Protein AF-A0A950BU12-F1 (afdb_monomer_lite)

Radius of gyration: 17.03 Å; chains: 1; bounding box: 52×26×53 Å

Foldseek 3Di:
DDPVCQQADAFPVLVVLLLCLQLLLVVLVVLLVLLVVVLVCLVVVPQDLVVNLCCLPVVVVVVLVVSVVSSVVSDDQDPLNVVLNVLVVVLSVVVNVQSVVCVVVVHTPLPVVLVSLVSVLVSLVVVSVSGGHPSPVLSVQSNVLSVVCVVCVSCNSNSNSNSNSVVSNVSSNVSNVVSVVVPD

Sequence (184 aa):
RALGGRLLGETHHAGVLENWGQLWIYHSVALLVFFGTTNLLHLAGVTARWPYVLLFTVGLGAWAALFWALRRKGGPVSFVERQLAHVWGSGIVAINLVFLVEWLLGLPVLSLITMIAVTNGMLFMVKAGILSGFYYFQAAAVILAILPMTWFPRFAPLIFGMVAAACFFVTGLKYRLRRQRKEP

Secondary structure (DSSP, 8-state):
--HHHHHSSPPTTHHHHHHHHHHHHHHHHHHHHHHHHHHHHHHTT---SHHHHHIIIIIHHHHHHHHHHHHHTTSPPPHHHHHHHHHHHHHHHHHHHHHHHHHHTTPPTTTTTHHHHHHHHHHHHHHHHHH-TTHHHHHHHHHHTHHHHHH-GGGHHHHHHHHHHHHHHHHHHHHHHHHHTT--

pLDDT: mean 91.68, std 9.68, range [52.06, 98.62]

Structure (mmCIF, N/CA/C/O backbone):
data_AF-A0A950BU12-F1
#
_entry.id   AF-A0A950BU12-F1
#
loop_
_atom_site.group_PDB
_atom_site.id
_atom_site.type_symbol
_atom_site.label_atom_id
_atom_site.label_alt_id
_atom_site.label_comp_id
_atom_site.label_asym_id
_atom_site.label_entity_id
_atom_site.label_seq_id
_atom_site.pdbx_PDB_ins_code
_atom_site.Cartn_x
_atom_site.Cartn_y
_atom_site.Cartn_z
_atom_site.occupancy
_atom_site.B_iso_or_equiv
_atom_site.auth_seq_id
_atom_site.auth_comp_id
_atom_site.auth_asym_id
_atom_site.auth_atom_id
_atom_site.pdbx_PDB_model_num
ATOM 1 N N . ARG A 1 1 ? 34.100 4.017 -6.822 1.00 52.06 1 ARG A N 1
ATOM 2 C CA . ARG A 1 1 ? 32.748 4.582 -7.086 1.00 52.06 1 ARG A CA 1
ATOM 3 C C . ARG A 1 1 ? 31.816 4.099 -5.981 1.00 52.06 1 ARG A C 1
ATOM 5 O O . ARG A 1 1 ? 31.583 2.900 -5.907 1.00 52.06 1 ARG A O 1
ATOM 12 N N . ALA A 1 2 ? 31.403 5.003 -5.090 1.00 63.47 2 ALA A N 1
ATOM 13 C CA . ALA A 1 2 ? 30.705 4.693 -3.842 1.00 63.47 2 ALA A CA 1
ATOM 14 C C . ALA A 1 2 ? 29.392 3.927 -4.078 1.00 63.47 2 ALA A C 1
ATOM 16 O O . ALA A 1 2 ? 28.661 4.242 -5.017 1.00 63.47 2 ALA A O 1
ATOM 17 N N . LEU A 1 3 ? 29.094 2.955 -3.208 1.00 59.72 3 LEU A N 1
ATOM 18 C CA . LEU A 1 3 ? 27.837 2.190 -3.171 1.00 59.72 3 LEU A CA 1
ATOM 19 C C . LEU A 1 3 ? 26.597 3.084 -3.357 1.00 59.72 3 LEU A C 1
ATOM 21 O O . LEU A 1 3 ? 25.705 2.733 -4.125 1.00 59.72 3 LEU A O 1
ATOM 25 N N . GLY A 1 4 ? 26.598 4.284 -2.763 1.00 60.38 4 GLY A N 1
ATOM 26 C CA . GLY A 1 4 ? 25.516 5.264 -2.904 1.00 60.38 4 GLY A CA 1
ATOM 27 C C . GLY A 1 4 ? 25.229 5.693 -4.348 1.00 60.38 4 GLY A C 1
ATOM 28 O O . GLY A 1 4 ? 24.070 5.802 -4.728 1.00 60.38 4 GLY A O 1
ATOM 29 N N . GLY A 1 5 ? 26.253 5.843 -5.195 1.00 61.16 5 GLY A N 1
ATOM 30 C CA . GLY A 1 5 ? 26.068 6.213 -6.604 1.00 61.16 5 GLY A CA 1
ATOM 31 C C . GLY A 1 5 ? 25.477 5.093 -7.468 1.00 61.16 5 GLY A C 1
ATOM 32 O O . GLY A 1 5 ? 24.837 5.376 -8.475 1.00 61.16 5 GLY A O 1
ATOM 33 N N . ARG A 1 6 ? 25.657 3.822 -7.076 1.00 59.16 6 ARG A N 1
ATOM 34 C CA . ARG A 1 6 ? 25.021 2.671 -7.749 1.00 59.16 6 ARG A CA 1
ATOM 35 C C . ARG A 1 6 ? 23.594 2.436 -7.253 1.00 59.16 6 ARG A C 1
ATOM 37 O O . ARG A 1 6 ? 22.737 2.069 -8.045 1.00 59.16 6 ARG A O 1
ATOM 44 N N . LEU A 1 7 ? 23.340 2.674 -5.965 1.00 59.19 7 LEU A N 1
ATOM 45 C CA . LEU A 1 7 ? 22.019 2.506 -5.349 1.00 59.19 7 LEU A CA 1
ATOM 46 C C . LEU A 1 7 ? 21.038 3.614 -5.747 1.00 59.19 7 LEU A C 1
ATOM 48 O O . LEU A 1 7 ? 19.860 3.334 -5.938 1.00 59.19 7 LEU A O 1
ATOM 52 N N . LEU A 1 8 ? 21.517 4.851 -5.907 1.00 64.75 8 LEU A N 1
ATOM 53 C CA . LEU A 1 8 ? 20.697 6.020 -6.253 1.00 64.75 8 LEU A CA 1
ATOM 54 C C . LEU A 1 8 ? 20.700 6.349 -7.755 1.00 64.75 8 LEU A C 1
ATOM 56 O O . LEU A 1 8 ? 20.042 7.298 -8.178 1.00 64.75 8 LEU A O 1
ATOM 60 N N . GLY A 1 9 ? 21.438 5.575 -8.556 1.00 63.22 9 GLY A N 1
ATOM 61 C CA . GLY A 1 9 ? 21.511 5.734 -10.005 1.00 63.22 9 GLY A CA 1
ATOM 62 C C . GLY A 1 9 ? 20.188 5.436 -10.714 1.00 63.22 9 GLY A C 1
ATOM 63 O O . GLY A 1 9 ? 19.239 4.899 -10.136 1.00 63.22 9 GLY A O 1
ATOM 64 N N . GLU A 1 10 ? 20.116 5.790 -11.997 1.00 67.69 10 GLU A N 1
ATOM 65 C CA . GLU A 1 10 ? 18.948 5.478 -12.813 1.00 67.69 10 GLU A CA 1
ATOM 66 C C . GLU A 1 10 ? 18.787 3.960 -12.973 1.00 67.69 10 GLU A C 1
ATOM 68 O O . GLU A 1 10 ? 19.753 3.224 -13.157 1.00 67.69 10 GLU A O 1
ATOM 73 N N . THR A 1 11 ? 17.547 3.483 -12.878 1.00 70.94 11 THR A N 1
ATOM 74 C CA . THR A 1 11 ? 17.238 2.054 -12.973 1.00 70.94 11 THR A CA 1
ATOM 75 C C . THR A 1 11 ? 17.713 1.441 -14.289 1.00 70.94 11 THR A C 1
ATOM 77 O O . THR A 1 11 ? 17.316 1.862 -15.379 1.00 70.94 11 THR A O 1
ATOM 80 N N . HIS A 1 12 ? 18.490 0.363 -14.182 1.00 72.31 12 HIS A N 1
ATOM 81 C CA . HIS A 1 12 ? 18.893 -0.462 -15.323 1.00 72.31 12 HIS A CA 1
ATOM 82 C C . HIS A 1 12 ? 17.707 -1.201 -15.973 1.00 72.31 12 HIS A C 1
ATOM 84 O O . HIS A 1 12 ? 17.830 -1.711 -17.084 1.00 72.31 12 HIS A O 1
ATOM 90 N N . HIS A 1 13 ? 16.539 -1.220 -15.321 1.00 78.75 13 HIS A N 1
ATOM 91 C CA . HIS A 1 13 ? 15.320 -1.869 -15.802 1.00 78.75 13 HIS A CA 1
ATOM 92 C C . HIS A 1 13 ? 14.289 -0.877 -16.355 1.00 78.75 13 HIS A C 1
ATOM 94 O O . HIS A 1 13 ? 13.098 -1.180 -16.382 1.00 78.75 13 HIS A O 1
ATOM 100 N N . ALA A 1 14 ? 14.717 0.294 -16.840 1.00 75.94 14 ALA A N 1
ATOM 101 C CA . ALA A 1 14 ? 13.819 1.331 -17.360 1.00 75.94 14 ALA A CA 1
ATOM 102 C C . ALA A 1 14 ? 12.808 0.816 -18.405 1.00 75.94 14 ALA A C 1
ATOM 104 O O . ALA A 1 14 ? 11.652 1.224 -18.364 1.00 75.94 14 ALA A O 1
ATOM 105 N N . GLY A 1 15 ? 13.200 -0.127 -19.271 1.00 77.69 15 GLY A N 1
ATOM 106 C CA . GLY A 1 15 ? 12.288 -0.737 -20.250 1.00 77.69 15 GLY A CA 1
ATOM 107 C C . GLY A 1 15 ? 11.150 -1.551 -19.618 1.00 77.69 15 GLY A C 1
ATOM 108 O O . GLY A 1 15 ? 10.020 -1.511 -20.097 1.00 77.69 15 GLY A O 1
ATOM 109 N N . VAL A 1 16 ? 11.400 -2.226 -18.488 1.00 80.62 16 VAL A N 1
ATOM 110 C CA . VAL A 1 16 ? 10.336 -2.885 -17.710 1.00 80.62 16 VAL A CA 1
ATOM 111 C C . VAL A 1 16 ? 9.360 -1.834 -17.185 1.00 80.62 16 VAL A C 1
ATOM 113 O O . VAL A 1 16 ? 8.148 -1.984 -17.299 1.00 80.62 16 VAL A O 1
ATOM 116 N N . LEU A 1 17 ? 9.883 -0.732 -16.656 1.00 81.50 17 LEU A N 1
ATOM 117 C CA . LEU A 1 17 ? 9.078 0.323 -16.043 1.00 81.50 17 LEU A CA 1
ATOM 118 C C . LEU A 1 17 ? 8.225 1.089 -17.059 1.00 81.50 17 LEU A C 1
ATOM 120 O O . LEU A 1 17 ? 7.085 1.438 -16.760 1.00 81.50 17 LEU A O 1
ATOM 124 N N . GLU A 1 18 ? 8.738 1.300 -18.270 1.00 83.62 18 GLU A N 1
ATOM 125 C CA . GLU A 1 18 ? 8.006 1.899 -19.396 1.00 83.62 18 GLU A CA 1
ATOM 126 C C . GLU A 1 18 ? 6.766 1.073 -19.778 1.00 83.62 18 GLU A C 1
ATOM 128 O O . GLU A 1 18 ? 5.706 1.636 -20.058 1.00 83.62 18 GLU A O 1
ATOM 133 N N . ASN A 1 19 ? 6.846 -0.258 -19.691 1.00 82.94 19 ASN A N 1
ATOM 134 C CA . ASN A 1 19 ? 5.703 -1.146 -19.923 1.00 82.94 19 ASN A CA 1
ATOM 135 C C . ASN A 1 19 ? 4.706 -1.173 -18.753 1.00 82.94 19 ASN A C 1
ATOM 137 O O . ASN A 1 19 ? 3.524 -1.452 -18.952 1.00 82.94 19 ASN A O 1
ATOM 141 N N . TRP A 1 20 ? 5.163 -0.862 -17.539 1.00 86.62 20 TRP A N 1
ATOM 142 C CA . TRP A 1 20 ? 4.346 -0.898 -16.321 1.00 86.62 20 TRP A CA 1
ATOM 143 C C . TRP A 1 20 ? 3.763 0.452 -15.924 1.00 86.62 20 TRP A C 1
ATOM 145 O O . TRP A 1 20 ? 2.883 0.490 -15.066 1.00 86.62 20 TRP A O 1
ATOM 155 N N . GLY A 1 21 ? 4.195 1.548 -16.552 1.00 89.50 21 GLY A N 1
ATOM 156 C CA . GLY A 1 21 ? 3.799 2.901 -16.161 1.00 89.50 21 GLY A CA 1
ATOM 157 C C . GLY A 1 21 ? 2.281 3.073 -16.038 1.00 89.50 21 GLY A C 1
ATOM 158 O O . GLY A 1 21 ? 1.775 3.523 -15.010 1.00 89.50 21 GLY A O 1
ATOM 159 N N . GLN A 1 22 ? 1.536 2.614 -17.048 1.00 92.38 22 GLN A N 1
ATOM 160 C CA . GLN A 1 22 ? 0.072 2.664 -17.035 1.00 92.38 22 GLN A CA 1
ATOM 161 C C . GLN A 1 22 ? -0.550 1.739 -15.977 1.00 92.38 22 GLN A C 1
ATOM 163 O O . GLN A 1 22 ? -1.503 2.123 -15.300 1.00 92.38 22 GLN A O 1
ATOM 168 N N . LEU A 1 23 ? -0.000 0.535 -15.810 1.00 93.12 23 LEU A N 1
ATOM 169 C CA . LEU A 1 23 ? -0.470 -0.427 -14.813 1.00 93.12 23 LEU A CA 1
ATOM 170 C C . LEU A 1 23 ? -0.305 0.114 -13.391 1.00 93.12 23 LEU A C 1
ATOM 172 O O . LEU A 1 23 ? -1.176 -0.087 -12.551 1.00 93.12 23 LEU A O 1
ATOM 176 N N . TRP A 1 24 ? 0.774 0.845 -13.118 1.00 94.25 24 TRP A N 1
ATOM 177 C CA . TRP A 1 24 ? 0.993 1.475 -11.819 1.00 94.25 24 TRP A CA 1
ATOM 178 C C . TRP A 1 24 ? 0.076 2.647 -11.532 1.00 94.25 24 TRP A C 1
ATOM 180 O O . TRP A 1 24 ? -0.355 2.777 -10.391 1.00 94.25 24 TRP A O 1
ATOM 190 N N . ILE A 1 25 ? -0.305 3.422 -12.546 1.00 96.06 25 ILE A N 1
ATOM 191 C CA . ILE A 1 25 ? -1.363 4.429 -12.393 1.00 96.06 25 ILE A CA 1
ATOM 192 C C . ILE A 1 25 ? -2.696 3.748 -12.058 1.00 96.06 25 ILE A C 1
ATOM 194 O O . ILE A 1 25 ? -3.413 4.177 -11.159 1.00 96.06 25 ILE A O 1
ATOM 198 N N . TYR A 1 26 ? -3.039 2.650 -12.735 1.00 95.94 26 TYR A N 1
ATOM 199 C CA . TYR A 1 26 ? -4.257 1.921 -12.386 1.00 95.94 26 TYR A CA 1
ATOM 200 C C . TYR A 1 26 ? -4.184 1.319 -10.977 1.00 95.94 26 TYR A C 1
ATOM 202 O O . TYR A 1 26 ? -5.159 1.361 -10.229 1.00 95.94 26 TYR A O 1
ATOM 210 N N . HIS A 1 27 ? -3.017 0.817 -10.574 1.00 95.81 27 HIS A N 1
ATOM 211 C CA . HIS A 1 27 ? -2.830 0.278 -9.234 1.00 95.81 27 HIS A CA 1
ATOM 212 C C . HIS A 1 27 ? -2.874 1.350 -8.143 1.00 95.81 27 HIS A C 1
ATOM 214 O O . HIS A 1 27 ? -3.402 1.073 -7.070 1.00 95.81 27 HIS A O 1
ATOM 220 N N . SER A 1 28 ? -2.395 2.574 -8.395 1.00 97.50 28 SER A N 1
ATOM 221 C CA . SER A 1 28 ? -2.536 3.664 -7.424 1.00 97.50 28 SER A CA 1
ATOM 222 C C . SER A 1 28 ? -4.004 3.987 -7.160 1.00 97.50 28 SER A C 1
ATOM 224 O O . SER A 1 28 ? -4.383 4.179 -6.010 1.00 97.50 28 SER A O 1
ATOM 226 N N . VAL A 1 29 ? -4.851 3.969 -8.196 1.00 97.62 29 VAL A N 1
ATOM 227 C CA . VAL A 1 29 ? -6.306 4.126 -8.031 1.00 97.62 29 VAL A CA 1
ATOM 228 C C . VAL A 1 29 ? -6.891 2.960 -7.235 1.00 97.62 29 VAL A C 1
ATOM 230 O O . VAL A 1 29 ? -7.647 3.188 -6.295 1.00 97.62 29 VAL A O 1
ATOM 233 N N . ALA A 1 30 ? -6.500 1.721 -7.549 1.00 96.81 30 ALA A N 1
ATOM 234 C CA . ALA A 1 30 ? -6.943 0.554 -6.790 1.00 96.81 30 ALA A CA 1
ATOM 235 C C . ALA A 1 30 ? -6.587 0.684 -5.298 1.00 96.81 30 ALA A C 1
ATOM 237 O O . ALA A 1 30 ? -7.447 0.459 -4.454 1.00 96.81 30 ALA A O 1
ATOM 238 N N . LEU A 1 31 ? -5.368 1.116 -4.956 1.00 97.81 31 LEU A N 1
ATOM 239 C CA . LEU A 1 31 ? -4.962 1.340 -3.562 1.00 97.81 31 LEU A CA 1
ATOM 240 C C . LEU A 1 31 ? -5.874 2.342 -2.848 1.00 97.81 31 LEU A C 1
ATOM 242 O O . LEU A 1 31 ? -6.309 2.063 -1.733 1.00 97.81 31 LEU A O 1
ATOM 246 N N . LEU A 1 32 ? -6.218 3.460 -3.493 1.00 98.31 32 LEU A N 1
ATOM 247 C CA . LEU A 1 32 ? -7.163 4.427 -2.924 1.00 98.31 32 LEU A CA 1
ATOM 248 C C . LEU A 1 32 ? -8.549 3.813 -2.703 1.00 98.31 32 LEU A C 1
ATOM 250 O O . LEU A 1 32 ? -9.161 4.062 -1.670 1.00 98.31 32 LEU A O 1
ATOM 254 N N . VAL A 1 33 ? -9.026 2.972 -3.622 1.00 98.12 33 VAL A N 1
ATOM 255 C CA . VAL A 1 33 ? -10.308 2.269 -3.469 1.00 98.12 33 VAL A CA 1
ATOM 256 C C . VAL A 1 33 ? -10.258 1.275 -2.307 1.00 98.12 33 VAL A C 1
ATOM 258 O O . VAL A 1 33 ? -11.121 1.328 -1.433 1.00 98.12 33 VAL A O 1
ATOM 261 N N . PHE A 1 34 ? -9.251 0.401 -2.245 1.00 97.75 34 PHE A N 1
ATOM 262 C CA . PHE A 1 34 ? -9.126 -0.616 -1.193 1.00 97.75 34 PHE A CA 1
ATOM 263 C C . PHE A 1 34 ? -8.972 0.015 0.191 1.00 97.75 34 PHE A C 1
ATOM 265 O O . PHE A 1 34 ? -9.728 -0.292 1.115 1.00 97.75 34 PHE A O 1
ATOM 272 N N . PHE A 1 35 ? -8.022 0.933 0.342 1.00 98.19 35 PHE A N 1
ATOM 273 C CA . PHE A 1 35 ? -7.739 1.550 1.632 1.00 98.19 35 PHE A CA 1
ATOM 274 C C . PHE A 1 35 ? -8.750 2.634 2.009 1.00 98.19 35 PHE A C 1
ATOM 276 O O . PHE A 1 35 ? -9.065 2.777 3.187 1.00 98.19 35 PHE A O 1
ATOM 283 N N . GLY A 1 36 ? -9.335 3.330 1.032 1.00 98.50 36 GLY A N 1
ATOM 284 C CA . GLY A 1 36 ? -10.468 4.226 1.251 1.00 98.50 36 GLY A CA 1
ATOM 285 C C . GLY A 1 36 ? -11.701 3.468 1.736 1.00 98.50 36 GLY A C 1
ATOM 286 O O . GLY A 1 36 ? -12.270 3.836 2.758 1.00 98.50 36 GLY A O 1
ATOM 287 N N . THR A 1 37 ? -12.055 2.351 1.091 1.00 98.44 37 THR A N 1
ATOM 288 C CA . THR A 1 37 ? -13.166 1.483 1.532 1.00 98.44 37 THR A CA 1
ATOM 289 C C . THR A 1 37 ? -12.902 0.908 2.922 1.00 98.44 37 THR A C 1
ATOM 291 O O . THR A 1 37 ? -13.780 0.945 3.778 1.00 98.44 37 THR A O 1
ATOM 294 N N . THR A 1 38 ? -11.674 0.455 3.190 1.00 98.19 38 THR A N 1
ATOM 295 C CA . THR A 1 38 ? -11.250 0.001 4.528 1.00 98.19 38 THR A CA 1
ATOM 296 C C . THR A 1 38 ? -11.460 1.094 5.575 1.00 98.19 38 THR A C 1
ATOM 298 O O . THR A 1 38 ? -12.009 0.837 6.644 1.00 98.19 38 THR A O 1
ATOM 301 N N . ASN A 1 39 ? -11.069 2.330 5.257 1.00 98.50 39 ASN A N 1
ATOM 302 C CA . ASN A 1 39 ? -11.257 3.463 6.151 1.00 98.50 39 ASN A CA 1
ATOM 303 C C . ASN A 1 39 ? -12.741 3.799 6.349 1.00 98.50 39 ASN A C 1
ATOM 305 O O . ASN A 1 39 ? -13.144 4.102 7.464 1.00 98.50 39 ASN A O 1
ATOM 309 N N . LEU A 1 40 ? -13.564 3.726 5.298 1.00 98.50 40 LEU A N 1
ATOM 310 C CA . LEU A 1 40 ? -15.011 3.953 5.389 1.00 98.50 40 LEU A CA 1
ATOM 311 C C . LEU A 1 40 ? -15.691 2.923 6.297 1.00 98.50 40 LEU A C 1
ATOM 313 O O . LEU A 1 40 ? -16.476 3.313 7.156 1.00 98.50 40 LEU A O 1
ATOM 317 N N . LEU A 1 41 ? -15.349 1.638 6.164 1.00 98.31 41 LEU A N 1
ATOM 318 C CA . LEU A 1 41 ? -15.843 0.582 7.056 1.00 98.31 41 LEU A CA 1
ATOM 319 C C . LEU A 1 41 ? -15.446 0.851 8.513 1.00 98.31 41 LEU A C 1
ATOM 321 O O . LEU A 1 41 ? -16.279 0.734 9.413 1.00 98.31 41 LEU A O 1
ATOM 325 N N . HIS A 1 42 ? -14.201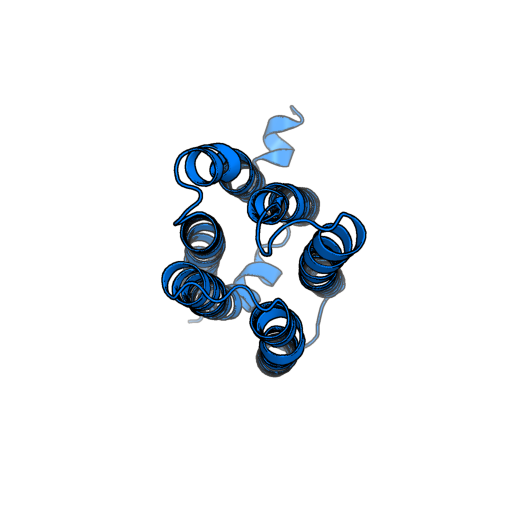 1.277 8.733 1.00 97.62 42 HIS A N 1
ATOM 326 C CA . HIS A 1 42 ? -13.712 1.624 10.063 1.00 97.62 42 HIS A CA 1
ATOM 327 C C . HIS A 1 42 ? -14.469 2.821 10.659 1.00 97.62 42 HIS A C 1
ATOM 329 O O . HIS A 1 42 ? -14.932 2.760 11.796 1.00 97.62 42 HIS A O 1
ATOM 335 N N . LEU A 1 43 ? -14.662 3.888 9.877 1.00 97.88 43 LEU A N 1
ATOM 336 C CA . LEU A 1 43 ? -15.420 5.075 10.286 1.00 97.88 43 LEU A CA 1
ATOM 337 C C . LEU A 1 43 ? -16.905 4.782 10.534 1.00 97.88 43 LEU A C 1
ATOM 339 O O . LEU A 1 43 ? -17.506 5.434 11.385 1.00 97.88 43 LEU A O 1
ATOM 343 N N . ALA A 1 44 ? -17.477 3.810 9.824 1.00 98.12 44 ALA A N 1
ATOM 344 C CA . ALA A 1 44 ? -18.840 3.325 10.027 1.00 98.12 44 ALA A CA 1
ATOM 345 C C . ALA A 1 44 ? -18.981 2.398 11.252 1.00 98.12 44 ALA A C 1
ATOM 347 O O . ALA A 1 44 ? -20.076 1.915 11.527 1.00 98.12 44 ALA A O 1
ATOM 348 N N . GLY A 1 45 ? -17.893 2.131 11.986 1.00 97.38 45 GLY A N 1
ATOM 349 C CA . GLY A 1 45 ? -17.914 1.293 13.185 1.00 97.38 45 GLY A CA 1
ATOM 350 C C . GLY A 1 45 ? -18.043 -0.203 12.897 1.00 97.38 45 GLY A C 1
ATOM 351 O O . GLY A 1 45 ? -18.439 -0.963 13.779 1.00 97.38 45 GLY A O 1
ATOM 352 N N . VAL A 1 46 ? -17.719 -0.657 11.681 1.00 98.12 46 VAL A N 1
ATOM 353 C CA . VAL A 1 46 ? -17.771 -2.082 11.332 1.00 98.12 46 VAL A CA 1
ATOM 354 C C . VAL A 1 46 ? -16.642 -2.821 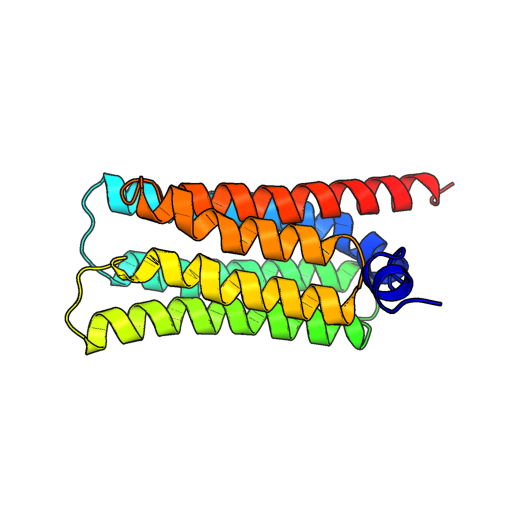12.049 1.00 98.12 46 VAL A C 1
ATOM 356 O O . VAL A 1 46 ? -15.474 -2.712 11.676 1.00 98.12 46 VAL A O 1
ATOM 359 N N . THR A 1 47 ? -16.996 -3.599 13.071 1.00 96.38 47 THR A N 1
ATOM 360 C CA . THR A 1 47 ? -16.053 -4.384 13.889 1.00 96.38 47 THR A CA 1
ATOM 361 C C . THR A 1 47 ? -15.909 -5.834 13.432 1.00 96.38 47 THR A C 1
ATOM 363 O O . THR A 1 47 ? -14.941 -6.509 13.788 1.00 96.38 47 THR A O 1
ATOM 366 N N . ALA A 1 48 ? -16.849 -6.329 12.622 1.00 96.44 48 ALA A N 1
ATOM 367 C CA . ALA A 1 48 ? -16.745 -7.643 12.003 1.00 96.44 48 ALA A CA 1
ATOM 368 C C . ALA A 1 48 ? -15.500 -7.703 11.101 1.00 96.44 48 ALA A C 1
ATOM 370 O O . ALA A 1 48 ? -15.267 -6.797 10.309 1.00 96.44 48 ALA A O 1
ATOM 371 N N . ARG A 1 49 ? -14.706 -8.779 11.195 1.00 95.56 49 ARG A N 1
ATOM 372 C CA . ARG A 1 49 ? -13.457 -8.941 10.418 1.00 95.56 49 ARG A CA 1
ATOM 373 C C . ARG A 1 49 ? -13.698 -9.325 8.958 1.00 95.56 49 ARG A C 1
ATOM 375 O O . ARG A 1 49 ? -12.945 -8.921 8.077 1.00 95.56 49 ARG A O 1
ATOM 382 N N . TRP A 1 50 ? -14.750 -10.103 8.701 1.00 95.75 50 TRP A N 1
ATOM 383 C CA . TRP A 1 50 ? -15.008 -10.697 7.389 1.00 95.75 50 TRP A CA 1
ATOM 384 C C . TRP A 1 50 ? -15.139 -9.679 6.237 1.00 95.75 50 TRP A C 1
ATOM 386 O O . TRP A 1 50 ? -14.628 -9.997 5.166 1.00 95.75 50 TRP A O 1
ATOM 396 N N . PRO A 1 51 ? -15.706 -8.460 6.393 1.00 97.44 51 PRO A N 1
ATOM 397 C CA . PRO A 1 51 ? -15.771 -7.495 5.294 1.00 97.44 51 PRO A CA 1
ATOM 398 C C . PRO A 1 51 ? -14.377 -7.056 4.836 1.00 97.44 51 PRO A C 1
ATOM 400 O O . PRO A 1 51 ? -14.117 -6.960 3.639 1.00 97.44 51 PRO A O 1
ATOM 403 N N . TYR A 1 52 ? -13.457 -6.860 5.784 1.00 96.81 52 TYR A N 1
ATOM 404 C CA . TYR A 1 52 ? -12.068 -6.507 5.500 1.00 96.81 52 TYR A CA 1
ATOM 405 C C . TYR A 1 52 ? -11.327 -7.671 4.842 1.00 96.81 52 TYR A C 1
ATOM 407 O O . TYR A 1 52 ? -10.682 -7.492 3.811 1.00 96.81 52 TYR A O 1
ATOM 415 N N . VAL A 1 53 ? -11.470 -8.883 5.386 1.00 95.25 53 VAL A N 1
ATOM 416 C CA . VAL A 1 53 ? -10.842 -10.080 4.809 1.00 95.25 53 VAL A CA 1
ATOM 417 C C . VAL A 1 53 ? -11.351 -10.328 3.389 1.00 95.25 53 VAL A C 1
ATOM 419 O O . VAL A 1 53 ? -10.542 -10.539 2.492 1.00 95.25 53 VAL A O 1
ATOM 422 N N . LEU A 1 54 ? -12.660 -10.241 3.127 1.00 96.19 54 LEU A N 1
ATOM 423 C CA . LEU A 1 54 ? -13.212 -10.400 1.774 1.00 96.19 54 LEU A CA 1
ATOM 424 C C . LEU A 1 54 ? -12.707 -9.320 0.813 1.00 96.19 54 LEU A C 1
ATOM 426 O O . LEU A 1 54 ? -12.348 -9.631 -0.324 1.00 96.19 54 LEU A O 1
ATOM 430 N N . LEU A 1 55 ? -12.620 -8.069 1.269 1.00 97.12 55 LEU A N 1
ATOM 431 C CA . LEU A 1 55 ? -12.065 -6.975 0.477 1.00 97.12 55 LEU A CA 1
ATOM 432 C C . LEU A 1 55 ? -10.612 -7.277 0.057 1.00 97.12 55 LEU A C 1
ATOM 434 O O . LEU A 1 55 ? -10.276 -7.169 -1.122 1.00 97.12 55 LEU A O 1
ATOM 438 N N . PHE A 1 56 ? -9.765 -7.726 0.986 1.00 94.94 56 PHE A N 1
ATOM 439 C CA . PHE A 1 56 ? -8.344 -8.003 0.730 1.00 94.94 56 PHE A CA 1
ATOM 440 C C . PHE A 1 56 ? -8.036 -9.413 0.190 1.00 94.94 56 PHE A C 1
ATOM 442 O O . PHE A 1 56 ? -6.896 -9.674 -0.194 1.00 94.94 56 PHE A O 1
ATOM 449 N N . THR A 1 57 ? -9.016 -10.314 0.111 1.00 92.88 57 THR A N 1
ATOM 450 C CA . THR A 1 57 ? -8.876 -11.628 -0.545 1.00 92.88 57 THR A CA 1
ATOM 451 C C . THR A 1 57 ? -9.547 -11.627 -1.910 1.00 92.88 57 THR A C 1
ATOM 453 O O . THR A 1 57 ? -8.868 -11.664 -2.934 1.00 92.88 57 THR A O 1
ATOM 456 N N . VAL A 1 58 ? -10.875 -11.533 -1.942 1.00 94.69 58 VAL A N 1
ATOM 457 C CA . VAL A 1 58 ? -11.675 -11.579 -3.170 1.00 94.69 58 VAL A CA 1
ATOM 458 C C . VAL A 1 58 ? -11.448 -10.316 -3.990 1.00 94.69 58 VAL A C 1
ATOM 460 O O . VAL A 1 58 ? -11.153 -10.409 -5.181 1.00 94.69 58 VAL A O 1
ATOM 463 N N . GLY A 1 59 ? -11.509 -9.140 -3.362 1.00 93.62 59 GLY A N 1
ATOM 464 C CA . GLY A 1 59 ? -11.309 -7.874 -4.067 1.00 93.62 59 GLY A CA 1
ATOM 465 C C . GLY A 1 59 ? -9.904 -7.763 -4.665 1.00 93.62 59 GLY A C 1
ATOM 466 O O . GLY A 1 59 ? -9.757 -7.516 -5.864 1.00 93.62 59 GLY A O 1
ATOM 467 N N . LEU A 1 60 ? -8.859 -8.007 -3.867 1.00 91.00 60 LEU A N 1
ATOM 468 C CA . LEU A 1 60 ? -7.484 -7.997 -4.381 1.00 91.00 60 LEU A CA 1
ATOM 469 C C . LEU A 1 60 ? -7.195 -9.139 -5.358 1.00 91.00 60 LEU A C 1
ATOM 471 O O . LEU A 1 60 ? -6.427 -8.929 -6.293 1.00 91.00 60 LEU A O 1
ATOM 475 N N . GLY A 1 61 ? -7.812 -10.311 -5.198 1.00 93.25 61 GLY A N 1
ATOM 476 C CA . GLY A 1 61 ? -7.715 -11.411 -6.159 1.00 93.25 61 GLY A CA 1
ATOM 477 C C . GLY A 1 61 ? -8.324 -11.051 -7.516 1.00 93.25 61 GLY A C 1
ATOM 478 O O . GLY A 1 61 ? -7.698 -11.266 -8.555 1.00 93.25 61 GLY A O 1
ATOM 479 N N . ALA A 1 62 ? -9.497 -10.414 -7.519 1.00 95.06 62 ALA A N 1
ATOM 480 C CA . ALA A 1 62 ? -10.119 -9.888 -8.733 1.00 95.06 62 ALA A CA 1
ATOM 481 C C . ALA A 1 62 ? -9.243 -8.806 -9.382 1.00 95.06 62 ALA A C 1
ATOM 483 O O . ALA A 1 62 ? -9.010 -8.828 -10.595 1.00 95.06 62 ALA A O 1
ATOM 484 N N . TRP A 1 63 ? -8.682 -7.903 -8.571 1.00 95.75 63 TRP A N 1
ATOM 485 C CA . TRP A 1 63 ? -7.720 -6.915 -9.050 1.00 95.75 63 TRP A CA 1
ATOM 486 C C . TRP A 1 63 ? -6.458 -7.569 -9.630 1.00 95.75 63 TRP A C 1
ATOM 488 O O . TRP A 1 63 ? -6.010 -7.159 -10.697 1.00 95.75 63 TRP A O 1
ATOM 498 N N . ALA A 1 64 ? -5.911 -8.609 -8.992 1.00 92.38 64 ALA A N 1
ATOM 499 C CA . ALA A 1 64 ? -4.756 -9.364 -9.481 1.00 92.38 64 ALA A CA 1
ATOM 500 C C . ALA A 1 64 ? -5.026 -9.961 -10.866 1.00 92.38 64 ALA A C 1
ATOM 502 O O . ALA A 1 64 ? -4.207 -9.819 -11.776 1.00 92.38 64 ALA A O 1
ATOM 503 N N . ALA A 1 65 ? -6.192 -10.590 -11.039 1.00 93.31 65 ALA A N 1
ATOM 504 C CA . ALA A 1 65 ? -6.604 -11.187 -12.303 1.00 93.31 65 ALA A CA 1
ATOM 505 C C . ALA A 1 65 ? -6.732 -10.130 -13.412 1.00 93.31 65 ALA A C 1
ATOM 507 O O . ALA A 1 65 ? -6.188 -10.316 -14.506 1.00 93.31 65 ALA A O 1
ATOM 508 N N . LEU A 1 66 ? -7.380 -8.996 -13.121 1.00 93.50 66 LEU A N 1
ATOM 509 C CA . LEU A 1 66 ? -7.512 -7.881 -14.062 1.00 93.50 66 LEU A CA 1
ATOM 510 C C . LEU A 1 66 ? -6.147 -7.276 -14.412 1.00 93.50 66 LEU A C 1
ATOM 512 O O . LEU A 1 66 ? -5.820 -7.111 -15.588 1.00 93.50 66 LEU A O 1
ATOM 516 N N . PHE A 1 67 ? -5.331 -6.987 -13.400 1.00 90.94 67 PHE A N 1
ATOM 517 C CA . PHE A 1 67 ? -3.989 -6.435 -13.557 1.00 90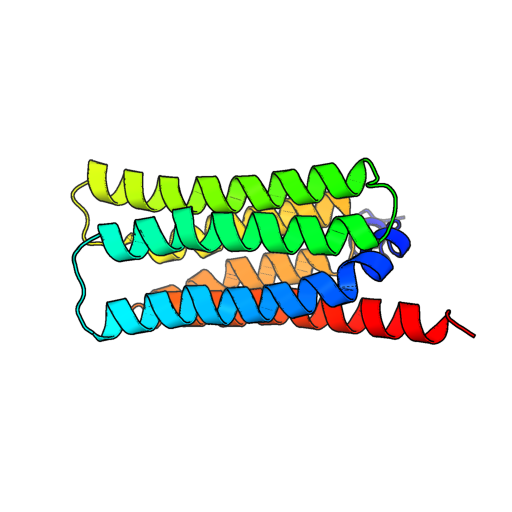.94 67 PHE A CA 1
ATOM 518 C C . PHE A 1 67 ? -3.125 -7.340 -14.438 1.00 90.94 67 PHE A C 1
ATOM 520 O O . PHE A 1 67 ? -2.458 -6.869 -15.362 1.00 90.94 67 PHE A O 1
ATOM 527 N N . TRP A 1 68 ? -3.182 -8.654 -14.210 1.00 90.81 68 TRP A N 1
ATOM 528 C CA . TRP A 1 68 ? -2.451 -9.630 -15.008 1.00 90.81 68 TRP A CA 1
ATOM 529 C C . TRP A 1 68 ? -2.976 -9.728 -16.442 1.00 90.81 68 TRP A C 1
ATOM 531 O O . TRP A 1 68 ? -2.188 -9.792 -17.388 1.00 90.81 68 TRP A O 1
ATOM 541 N N . ALA A 1 69 ? -4.295 -9.690 -16.641 1.00 91.00 69 ALA A N 1
ATOM 542 C CA . ALA A 1 69 ? -4.895 -9.663 -17.974 1.00 91.00 69 ALA A CA 1
ATOM 543 C C . ALA A 1 69 ? -4.453 -8.429 -18.777 1.00 91.00 69 ALA A C 1
ATOM 545 O O . ALA A 1 69 ? -4.123 -8.555 -19.956 1.00 91.00 69 ALA A O 1
ATOM 546 N N . LEU A 1 70 ? -4.379 -7.258 -18.137 1.00 89.75 70 LEU A N 1
ATOM 547 C CA . LEU A 1 70 ? -3.858 -6.037 -18.752 1.00 89.75 70 LEU A CA 1
ATOM 548 C C . LEU A 1 70 ? -2.355 -6.141 -19.032 1.00 89.75 70 LEU A C 1
ATOM 550 O O . LEU A 1 70 ? -1.925 -5.800 -20.134 1.00 89.75 70 LEU A O 1
ATOM 554 N N . ARG A 1 71 ? -1.556 -6.670 -18.093 1.00 89.19 71 ARG A N 1
ATOM 555 C CA . ARG A 1 71 ? -0.110 -6.845 -18.300 1.00 89.19 71 ARG A CA 1
ATOM 556 C C . ARG A 1 71 ? 0.185 -7.772 -19.468 1.00 89.19 71 ARG A C 1
ATOM 558 O O . ARG A 1 71 ? 1.071 -7.450 -20.254 1.00 89.19 71 ARG A O 1
ATOM 565 N N . ARG A 1 72 ? -0.544 -8.880 -19.634 1.00 86.19 72 ARG A N 1
ATOM 566 C CA . ARG A 1 72 ? -0.308 -9.831 -20.739 1.00 86.19 72 ARG A CA 1
ATOM 567 C C . ARG A 1 72 ? -0.440 -9.204 -22.132 1.00 86.19 72 ARG A C 1
ATOM 569 O O . ARG A 1 72 ? 0.202 -9.686 -23.057 1.00 86.19 72 ARG A O 1
ATOM 576 N N . LYS A 1 73 ? -1.186 -8.102 -22.282 1.00 85.31 73 LYS A N 1
ATOM 577 C CA . LYS A 1 73 ? -1.289 -7.357 -23.552 1.00 85.31 73 LYS A CA 1
ATOM 578 C C . LYS A 1 73 ? 0.011 -6.643 -23.949 1.00 85.31 73 LYS A C 1
ATOM 580 O O . LYS A 1 73 ? 0.186 -6.316 -25.112 1.00 85.31 73 LYS A O 1
ATOM 585 N N . GLY A 1 74 ? 0.925 -6.414 -23.003 1.00 78.81 74 GLY A N 1
ATOM 586 C CA . GLY A 1 74 ? 2.206 -5.733 -23.225 1.00 78.81 74 GLY A CA 1
ATOM 587 C C . GLY A 1 74 ? 3.348 -6.628 -23.724 1.00 78.81 74 GLY A C 1
ATOM 588 O O . GLY A 1 74 ? 4.500 -6.217 -23.637 1.00 78.81 74 GLY A O 1
ATOM 589 N N . GLY A 1 75 ? 3.061 -7.851 -24.184 1.00 84.50 75 GLY A N 1
ATOM 590 C CA . GLY A 1 75 ? 4.066 -8.805 -24.665 1.00 84.50 75 GLY A CA 1
ATOM 591 C C . GLY A 1 75 ? 4.645 -9.721 -23.573 1.00 84.50 75 GLY A C 1
ATOM 592 O O . GLY A 1 75 ? 4.136 -9.737 -22.442 1.00 84.50 75 GLY A O 1
ATOM 593 N N . PRO A 1 76 ? 5.696 -10.504 -23.898 1.00 87.00 76 PRO A N 1
ATOM 594 C CA . PRO A 1 76 ? 6.280 -11.496 -22.999 1.00 87.00 76 PRO A CA 1
ATOM 595 C C . PRO A 1 76 ? 6.668 -10.913 -21.637 1.00 87.00 76 PRO A C 1
ATOM 597 O O . PRO A 1 76 ? 7.107 -9.768 -21.524 1.00 87.00 76 PRO A O 1
ATOM 600 N N . VAL A 1 77 ? 6.491 -11.706 -20.581 1.00 87.50 77 VAL A N 1
ATOM 601 C CA . VAL A 1 77 ? 6.851 -11.310 -19.214 1.00 87.50 77 VAL A CA 1
ATOM 602 C C . VAL A 1 77 ? 8.293 -11.725 -18.943 1.00 87.50 77 VAL A C 1
ATOM 604 O O . VAL A 1 77 ? 8.626 -12.912 -18.971 1.00 87.50 77 VAL A O 1
ATOM 607 N N . SER A 1 78 ? 9.151 -10.751 -18.663 1.00 90.12 78 SER A N 1
ATOM 608 C CA . SER A 1 78 ? 10.550 -10.969 -18.302 1.00 90.12 78 SER A CA 1
ATOM 609 C C . SER A 1 78 ? 10.699 -11.607 -16.916 1.00 90.12 78 SER A C 1
ATOM 611 O O . SER A 1 78 ? 9.768 -11.657 -16.108 1.00 90.12 78 SER A O 1
ATOM 613 N N . PHE A 1 79 ? 11.903 -12.094 -16.615 1.00 90.69 79 PHE A N 1
ATOM 614 C CA . PHE A 1 79 ? 12.219 -12.640 -15.295 1.00 90.69 79 PHE A CA 1
ATOM 615 C C . PHE A 1 79 ? 12.013 -11.611 -14.173 1.00 90.69 79 PHE A C 1
ATOM 617 O O . PHE A 1 79 ? 11.364 -11.919 -13.176 1.00 90.69 79 PHE A O 1
ATOM 624 N N . VAL A 1 80 ? 12.497 -10.380 -14.363 1.00 90.69 80 VAL A N 1
ATOM 625 C CA . VAL A 1 80 ? 12.376 -9.286 -13.383 1.00 90.69 80 VAL A CA 1
ATOM 626 C C . VAL A 1 80 ? 10.910 -8.972 -13.090 1.00 90.69 80 VAL A C 1
ATOM 628 O O . VAL A 1 80 ? 10.524 -8.794 -11.940 1.00 90.69 80 VAL A O 1
ATOM 631 N N . GLU A 1 81 ? 10.063 -8.979 -14.115 1.00 90.69 81 GLU A N 1
ATOM 632 C CA . GLU A 1 81 ? 8.627 -8.746 -13.959 1.00 90.69 81 GLU A CA 1
ATOM 633 C C . GLU A 1 81 ? 7.928 -9.839 -13.153 1.00 90.69 81 GLU A C 1
ATOM 635 O O . GLU A 1 81 ? 7.043 -9.531 -12.356 1.00 90.69 81 GLU A O 1
ATOM 640 N N . ARG A 1 82 ? 8.351 -11.101 -13.298 1.00 91.56 82 ARG A N 1
ATOM 641 C CA . ARG A 1 82 ? 7.869 -12.185 -12.432 1.00 91.56 82 ARG A CA 1
ATOM 642 C C . ARG A 1 82 ? 8.282 -11.967 -10.979 1.00 91.56 82 ARG A C 1
ATOM 644 O O . ARG A 1 82 ? 7.448 -12.135 -10.097 1.00 91.56 82 ARG A O 1
ATOM 651 N N . GLN A 1 83 ? 9.517 -11.528 -10.723 1.00 93.81 83 GLN A N 1
ATOM 652 C CA . GLN A 1 83 ? 9.958 -11.204 -9.359 1.00 93.81 83 GLN A CA 1
ATOM 653 C C . GLN A 1 83 ? 9.115 -10.078 -8.749 1.00 93.81 83 GLN A C 1
ATOM 655 O O . GLN A 1 83 ? 8.637 -10.203 -7.625 1.00 93.81 83 GLN A O 1
ATOM 660 N N . LEU A 1 84 ? 8.838 -9.015 -9.510 1.00 91.62 84 LEU A N 1
ATOM 661 C CA . LEU A 1 84 ? 7.954 -7.935 -9.058 1.00 91.62 84 LEU A CA 1
ATOM 662 C C . LEU A 1 84 ? 6.529 -8.423 -8.769 1.00 91.62 84 LEU A C 1
ATOM 664 O O . LEU A 1 84 ? 5.925 -7.977 -7.791 1.00 91.62 84 LEU A O 1
ATOM 668 N N . ALA A 1 85 ? 6.002 -9.337 -9.588 1.00 91.94 85 ALA A N 1
ATOM 669 C CA . ALA A 1 85 ? 4.697 -9.950 -9.359 1.00 91.94 85 ALA A CA 1
ATOM 670 C C . ALA A 1 85 ? 4.677 -10.790 -8.071 1.00 91.94 85 ALA A C 1
ATOM 672 O O . ALA A 1 85 ? 3.729 -10.677 -7.298 1.00 91.94 85 ALA A O 1
ATOM 673 N N . HIS A 1 86 ? 5.732 -11.561 -7.787 1.00 94.25 86 HIS A N 1
ATOM 674 C CA . HIS A 1 86 ? 5.852 -12.316 -6.535 1.00 94.25 86 HIS A CA 1
ATOM 675 C C . HIS A 1 86 ? 5.961 -11.406 -5.309 1.00 94.25 86 HIS A C 1
ATOM 677 O O . HIS A 1 86 ? 5.252 -11.634 -4.334 1.00 94.25 86 HIS A O 1
ATOM 683 N N . VAL A 1 87 ? 6.766 -10.340 -5.374 1.00 95.44 87 VAL A N 1
ATOM 684 C CA . VAL A 1 87 ? 6.879 -9.342 -4.291 1.00 95.44 87 VAL A CA 1
ATOM 685 C C . VAL A 1 87 ? 5.537 -8.649 -4.034 1.00 95.44 87 VAL A C 1
ATOM 687 O O . VAL A 1 87 ? 5.180 -8.343 -2.898 1.00 95.44 87 VAL A O 1
ATOM 690 N N . TRP A 1 88 ? 4.755 -8.396 -5.081 1.00 93.75 88 TRP A N 1
ATOM 691 C CA . TRP A 1 88 ? 3.404 -7.866 -4.921 1.00 93.75 88 TRP A CA 1
ATOM 692 C C . TRP A 1 88 ? 2.443 -8.902 -4.316 1.00 93.75 88 TRP A C 1
ATOM 694 O O . TRP A 1 88 ? 1.726 -8.588 -3.366 1.00 93.75 88 TRP A O 1
ATOM 704 N N . GLY A 1 89 ? 2.480 -10.146 -4.799 1.00 93.25 89 GLY A N 1
ATOM 705 C CA . GLY A 1 89 ? 1.677 -11.252 -4.275 1.00 93.25 89 GLY A CA 1
ATOM 706 C C . GLY A 1 89 ? 1.953 -11.540 -2.797 1.00 93.25 89 GLY A C 1
ATOM 707 O O . GLY A 1 89 ? 1.013 -11.751 -2.033 1.00 93.25 89 GLY A O 1
ATOM 708 N N . SER A 1 90 ? 3.210 -11.443 -2.351 1.00 95.56 90 SER A N 1
ATOM 709 C CA . SER A 1 90 ? 3.548 -11.561 -0.927 1.00 95.56 90 SER A CA 1
ATOM 710 C C . SER A 1 90 ? 2.922 -10.456 -0.076 1.00 95.56 90 SER A C 1
ATOM 712 O O . SER A 1 90 ? 2.644 -10.689 1.093 1.00 95.56 90 SER A O 1
ATOM 714 N N . GLY A 1 91 ? 2.640 -9.280 -0.650 1.00 93.88 91 GLY A N 1
ATOM 715 C CA . GLY A 1 91 ? 1.891 -8.222 0.030 1.00 93.88 91 GLY A CA 1
ATOM 716 C C . GLY A 1 91 ? 0.440 -8.602 0.303 1.00 93.88 91 GLY A C 1
ATOM 717 O O . GLY A 1 91 ? -0.038 -8.385 1.411 1.00 93.88 91 GLY A O 1
ATOM 718 N N . ILE A 1 92 ? -0.239 -9.246 -0.652 1.00 92.31 92 ILE A N 1
ATOM 719 C CA . ILE A 1 92 ? -1.600 -9.772 -0.439 1.00 92.31 92 ILE A CA 1
ATOM 720 C C . ILE A 1 92 ? -1.599 -10.785 0.704 1.00 92.31 92 ILE A C 1
ATOM 722 O O . ILE A 1 92 ? -2.439 -10.716 1.603 1.00 92.31 92 ILE A O 1
ATOM 726 N N . VAL A 1 93 ? -0.641 -11.714 0.681 1.00 95.62 93 VAL A N 1
ATOM 727 C CA . VAL A 1 93 ? -0.499 -12.727 1.730 1.00 95.62 93 VAL A CA 1
ATOM 728 C C . VAL A 1 93 ? -0.233 -12.057 3.078 1.00 95.62 93 VAL A C 1
ATOM 730 O O . VAL A 1 93 ? -0.936 -12.343 4.041 1.00 95.62 93 VAL A O 1
ATOM 733 N N . ALA A 1 94 ? 0.708 -11.111 3.142 1.00 96.69 94 ALA A N 1
ATOM 734 C CA . ALA A 1 94 ? 1.054 -10.405 4.371 1.00 96.69 94 ALA A CA 1
ATOM 735 C C . ALA A 1 94 ? -0.145 -9.669 4.990 1.00 96.69 94 ALA A C 1
ATOM 737 O O . ALA A 1 94 ? -0.364 -9.797 6.190 1.00 96.69 94 ALA A O 1
ATOM 738 N N . ILE A 1 95 ? -0.955 -8.957 4.196 1.00 95.00 95 ILE A N 1
ATOM 739 C CA . ILE A 1 95 ? -2.153 -8.257 4.696 1.00 95.00 95 ILE A CA 1
ATOM 740 C C . ILE A 1 95 ? -3.134 -9.247 5.346 1.00 95.00 95 ILE A C 1
ATOM 742 O O . ILE A 1 95 ? -3.630 -9.006 6.444 1.00 95.00 95 ILE A O 1
ATOM 746 N N . ASN A 1 96 ? -3.384 -10.387 4.700 1.00 94.94 96 ASN A N 1
ATOM 747 C CA . ASN A 1 96 ? -4.283 -11.409 5.240 1.00 94.94 96 ASN A CA 1
ATOM 748 C C . ASN A 1 96 ? -3.712 -12.093 6.489 1.00 94.94 96 ASN A C 1
ATOM 750 O O . ASN A 1 96 ? -4.455 -12.388 7.424 1.00 94.94 96 ASN A O 1
ATOM 754 N N . LEU A 1 97 ? -2.393 -12.287 6.544 1.00 97.06 97 LEU A N 1
ATOM 755 C CA . LEU A 1 97 ? -1.723 -12.788 7.740 1.00 97.06 97 LEU A CA 1
ATOM 756 C C . LEU A 1 97 ? -1.790 -11.791 8.904 1.00 97.06 97 LEU A C 1
ATOM 758 O O . LEU A 1 97 ? -1.919 -12.229 10.040 1.00 97.06 97 LEU A O 1
ATOM 762 N N . VAL A 1 98 ? -1.776 -10.477 8.657 1.00 97.19 98 VAL A N 1
ATOM 763 C CA . VAL A 1 98 ? -2.000 -9.477 9.719 1.00 97.19 98 VAL A CA 1
ATOM 764 C C . VAL A 1 98 ? -3.395 -9.641 10.328 1.00 97.19 98 VAL A C 1
ATOM 766 O O . VAL A 1 98 ? -3.508 -9.713 11.550 1.00 97.19 98 VAL A O 1
ATOM 769 N N . PHE A 1 99 ? -4.443 -9.802 9.511 1.00 96.12 99 PHE A N 1
ATOM 770 C CA . PHE A 1 99 ? -5.791 -10.089 10.026 1.00 96.12 99 PHE A CA 1
ATOM 771 C C . PHE A 1 99 ? -5.868 -11.418 10.789 1.00 96.12 99 PHE A C 1
ATOM 773 O O . PHE A 1 99 ? -6.562 -11.507 11.804 1.00 96.12 99 PHE A O 1
ATOM 780 N N . LEU A 1 100 ? -5.149 -12.447 10.329 1.00 96.75 100 LEU A N 1
ATOM 781 C CA . LEU A 1 100 ? -5.045 -13.720 11.043 1.00 96.75 100 LEU A CA 1
ATOM 782 C C . LEU A 1 100 ? -4.382 -13.534 12.414 1.00 96.75 100 LEU A C 1
ATOM 784 O O . LEU A 1 100 ? -4.898 -14.037 13.407 1.00 96.75 100 LEU A O 1
ATOM 788 N N . VAL A 1 101 ? -3.282 -12.782 12.491 1.00 98.12 101 VAL A N 1
ATOM 789 C CA . VAL A 1 101 ? -2.587 -12.489 13.753 1.00 98.12 101 VAL A CA 1
ATOM 790 C C . VAL A 1 101 ? -3.489 -11.710 14.712 1.00 98.12 101 VAL A C 1
ATOM 792 O O . VAL A 1 101 ? -3.583 -12.084 15.878 1.00 98.12 101 VAL A O 1
ATOM 795 N N . GLU A 1 102 ? -4.207 -10.685 14.240 1.00 97.88 102 GLU A N 1
ATOM 796 C CA . GLU A 1 102 ? -5.192 -9.966 15.064 1.00 97.88 102 GLU A CA 1
ATOM 797 C C . GLU A 1 102 ? -6.239 -10.914 15.652 1.00 97.88 102 GLU A C 1
ATOM 799 O O . GLU A 1 102 ? -6.596 -10.802 16.824 1.00 97.88 102 GLU A O 1
ATOM 804 N N . TRP A 1 103 ? -6.727 -11.860 14.848 1.00 97.31 103 TRP A N 1
ATOM 805 C CA . TRP A 1 103 ? -7.719 -12.827 15.298 1.00 97.31 103 TRP A CA 1
ATOM 806 C C . TRP A 1 103 ? -7.159 -13.795 16.344 1.00 97.31 103 TRP A C 1
ATOM 808 O O . TRP A 1 103 ? -7.785 -13.969 17.389 1.00 97.31 103 TRP A O 1
ATOM 818 N N . LEU A 1 104 ? -5.974 -14.364 16.105 1.00 98.25 104 LEU A N 1
ATOM 819 C CA . LEU A 1 104 ? -5.317 -15.294 17.031 1.00 98.25 104 LEU A CA 1
ATOM 820 C C . LEU A 1 104 ? -4.948 -14.635 18.369 1.00 98.25 104 LEU A C 1
ATOM 822 O O . LEU A 1 104 ? -4.968 -15.300 19.400 1.00 98.25 104 LEU A O 1
ATOM 826 N N . LEU A 1 105 ? -4.648 -13.334 18.364 1.00 98.19 105 LEU A N 1
ATOM 827 C CA . LEU A 1 105 ? -4.349 -12.552 19.568 1.00 98.19 105 LEU A CA 1
ATOM 828 C C . LEU A 1 105 ? -5.597 -11.962 20.248 1.00 98.19 105 LEU A C 1
ATOM 830 O O . LEU A 1 105 ? -5.470 -11.272 21.257 1.00 98.19 105 LEU A O 1
ATOM 834 N N . GLY A 1 106 ? -6.798 -12.182 19.703 1.00 97.44 106 GLY A N 1
ATOM 835 C CA . GLY A 1 106 ? -8.036 -11.611 20.243 1.00 97.44 106 GLY A CA 1
ATOM 836 C C . GLY A 1 106 ? -8.137 -10.085 20.113 1.00 97.44 106 GLY A C 1
ATOM 837 O O . GLY A 1 106 ? -8.956 -9.465 20.790 1.00 97.44 106 GLY A O 1
ATOM 838 N N . LEU A 1 107 ? -7.336 -9.465 19.244 1.00 98.00 107 LEU A N 1
ATOM 839 C CA . LEU A 1 107 ? -7.300 -8.015 19.061 1.00 98.00 107 LEU A CA 1
ATOM 840 C C . LEU A 1 107 ? -8.500 -7.523 18.237 1.00 98.00 107 LEU A C 1
ATOM 842 O O . LEU A 1 107 ? -8.933 -8.219 17.310 1.00 98.00 107 LEU A O 1
ATOM 846 N N . PRO A 1 108 ? -9.021 -6.311 18.503 1.00 97.12 108 PRO A N 1
ATOM 847 C CA . PRO A 1 108 ? -9.983 -5.661 17.617 1.00 97.12 108 PRO A CA 1
ATOM 848 C C . PRO A 1 108 ? -9.462 -5.574 16.174 1.00 97.12 108 PRO A C 1
ATOM 850 O O . PRO A 1 108 ? -8.257 -5.468 15.946 1.00 97.12 108 PRO A O 1
ATOM 853 N N . VAL A 1 109 ? -10.364 -5.601 15.192 1.00 96.94 109 VAL A N 1
ATOM 854 C CA . VAL A 1 109 ? -9.988 -5.475 13.774 1.00 96.94 109 VAL A CA 1
ATOM 855 C C . VAL A 1 109 ? -9.240 -4.162 13.513 1.00 96.94 109 VAL A C 1
ATOM 857 O O . VAL A 1 109 ? -9.619 -3.125 14.057 1.00 96.94 109 VAL A O 1
ATOM 860 N N . LEU A 1 110 ? -8.203 -4.207 12.671 1.00 97.50 110 LEU A N 1
ATOM 861 C CA . LEU A 1 110 ? -7.319 -3.077 12.336 1.00 97.50 110 LEU A CA 1
ATOM 862 C C . LEU A 1 110 ? -6.412 -2.588 13.479 1.00 97.50 110 LEU A C 1
ATOM 864 O O . LEU A 1 110 ? -5.726 -1.579 13.308 1.00 97.50 110 LEU A O 1
ATOM 868 N N . SER A 1 111 ? -6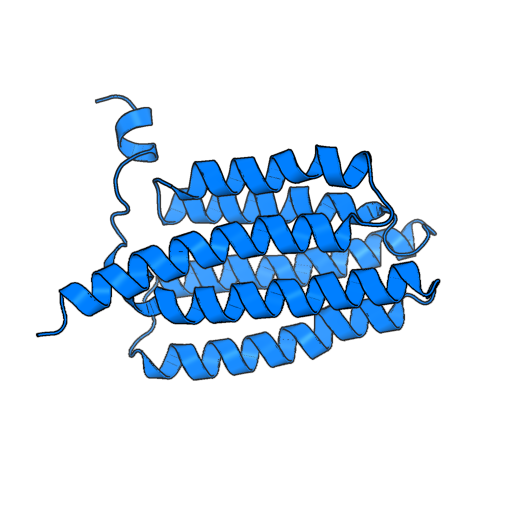.338 -3.294 14.609 1.00 97.69 111 SER A N 1
ATOM 869 C CA . SER A 1 111 ? -5.401 -2.959 15.696 1.00 97.69 111 SER A CA 1
ATOM 870 C C . SER A 1 111 ? -3.935 -2.968 15.249 1.00 97.69 111 SER A C 1
ATOM 872 O O . SER A 1 111 ? -3.118 -2.229 15.792 1.00 97.69 111 SER A O 1
ATOM 874 N N . LEU A 1 112 ? -3.595 -3.781 14.249 1.00 97.88 112 LEU A N 1
ATOM 875 C CA . LEU A 1 112 ? -2.255 -3.921 13.683 1.00 97.88 112 LEU A CA 1
ATOM 876 C C . LEU A 1 112 ? -2.141 -3.278 12.291 1.00 97.88 112 LEU A C 1
ATOM 878 O O . LEU A 1 112 ? -1.228 -3.606 11.537 1.00 97.88 112 LEU A O 1
ATOM 882 N N . ILE A 1 113 ? -3.021 -2.338 11.923 1.00 97.19 113 ILE A N 1
ATOM 883 C CA . ILE A 1 113 ? -3.011 -1.711 10.587 1.00 97.19 113 ILE A CA 1
ATOM 884 C C . ILE A 1 113 ? -1.673 -1.034 10.238 1.00 97.19 113 ILE A C 1
ATOM 886 O O . ILE A 1 113 ? -1.272 -1.009 9.075 1.00 97.19 113 ILE A O 1
ATOM 890 N N . THR A 1 114 ? -0.923 -0.536 11.222 1.00 97.38 114 THR A N 1
ATOM 891 C CA . THR A 1 114 ? 0.419 0.040 11.015 1.00 97.38 114 THR A CA 1
ATOM 892 C C . THR A 1 114 ? 1.438 -0.988 10.512 1.00 97.38 114 THR A C 1
ATOM 894 O O . THR A 1 114 ? 2.370 -0.620 9.793 1.00 97.38 114 THR A O 1
ATOM 897 N N . MET A 1 115 ? 1.230 -2.287 10.761 1.00 97.62 115 MET A N 1
ATOM 898 C CA . MET A 1 115 ? 2.064 -3.358 10.198 1.00 97.62 115 MET A CA 1
ATOM 899 C C . MET A 1 115 ? 1.973 -3.438 8.676 1.00 97.62 115 MET A C 1
ATOM 901 O O . MET A 1 115 ? 2.890 -3.946 8.026 1.00 97.62 115 MET A O 1
ATOM 905 N N . ILE A 1 116 ? 0.913 -2.897 8.077 1.00 97.19 116 ILE A N 1
ATOM 906 C CA . ILE A 1 116 ? 0.792 -2.802 6.623 1.00 97.19 116 ILE A CA 1
ATOM 907 C C . ILE A 1 116 ? 1.864 -1.857 6.066 1.00 97.19 116 ILE A C 1
ATOM 909 O O . ILE A 1 116 ? 2.488 -2.189 5.059 1.00 97.19 116 ILE A O 1
ATOM 913 N N . ALA A 1 117 ? 2.159 -0.745 6.751 1.00 97.88 117 ALA A N 1
ATOM 914 C CA . ALA A 1 117 ? 3.247 0.162 6.384 1.00 97.88 117 ALA A CA 1
ATOM 915 C C . ALA A 1 117 ? 4.630 -0.478 6.573 1.00 97.88 117 ALA A C 1
ATOM 917 O O . ALA A 1 117 ? 5.483 -0.348 5.699 1.00 97.88 117 ALA A O 1
ATOM 918 N N . VAL A 1 118 ? 4.832 -1.244 7.651 1.00 97.94 118 VAL A N 1
ATOM 919 C CA . VAL A 1 118 ? 6.080 -1.997 7.883 1.00 97.94 118 VAL A CA 1
ATOM 920 C C . VAL A 1 118 ? 6.318 -3.012 6.763 1.00 97.94 118 VAL A C 1
ATOM 922 O O . VAL A 1 118 ? 7.347 -2.983 6.086 1.00 97.94 118 VAL A O 1
ATOM 925 N N . THR A 1 119 ? 5.347 -3.897 6.533 1.00 97.75 119 THR A N 1
ATOM 926 C CA . THR A 1 119 ? 5.457 -4.969 5.535 1.00 97.75 119 THR A CA 1
ATOM 927 C C . THR A 1 119 ? 5.606 -4.399 4.129 1.00 97.75 119 THR A C 1
ATOM 929 O O . THR A 1 119 ? 6.533 -4.779 3.419 1.00 97.75 119 THR A O 1
ATOM 932 N N . ASN A 1 120 ? 4.781 -3.425 3.731 1.00 97.69 120 ASN A N 1
ATOM 933 C CA . ASN A 1 120 ? 4.892 -2.813 2.405 1.00 97.69 120 ASN A CA 1
ATOM 934 C C . ASN A 1 120 ? 6.158 -1.967 2.258 1.00 97.69 120 ASN A C 1
ATOM 936 O O . ASN A 1 120 ? 6.739 -1.963 1.176 1.00 97.69 120 ASN A O 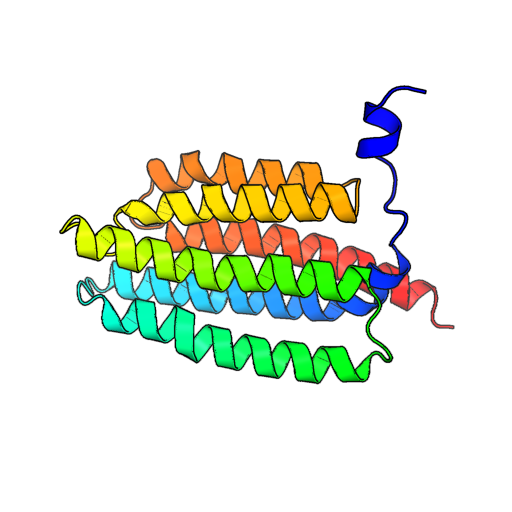1
ATOM 940 N N . GLY A 1 121 ? 6.639 -1.318 3.318 1.00 97.50 121 GLY A N 1
ATOM 941 C CA . GLY A 1 121 ? 7.939 -0.650 3.330 1.00 97.50 121 GLY A CA 1
ATOM 942 C C . GLY A 1 121 ? 9.069 -1.608 2.956 1.00 97.50 121 GLY A C 1
ATOM 943 O O . GLY A 1 121 ? 9.875 -1.309 2.072 1.00 97.50 121 GLY A O 1
ATOM 944 N N . MET A 1 122 ? 9.057 -2.816 3.528 1.00 97.81 122 MET A N 1
ATOM 945 C CA . MET A 1 122 ? 9.990 -3.881 3.153 1.00 97.81 122 MET A CA 1
ATOM 946 C C . MET A 1 122 ? 9.792 -4.357 1.710 1.00 97.81 122 MET A C 1
ATOM 948 O O . MET A 1 122 ? 10.776 -4.541 0.996 1.00 97.81 122 MET A O 1
ATOM 952 N N . LEU A 1 123 ? 8.554 -4.494 1.226 1.00 96.94 123 LEU A N 1
ATOM 953 C CA . LEU A 1 123 ? 8.305 -4.846 -0.181 1.00 96.94 123 LEU A CA 1
ATOM 954 C C . LEU A 1 123 ? 8.844 -3.779 -1.143 1.00 96.94 123 LEU A C 1
ATOM 956 O O . LEU A 1 123 ? 9.412 -4.115 -2.181 1.00 96.94 123 LEU A O 1
ATOM 960 N N . PHE A 1 124 ? 8.703 -2.495 -0.809 1.00 95.69 124 PHE A N 1
ATOM 961 C CA . PHE A 1 124 ? 9.296 -1.400 -1.576 1.00 95.69 124 PHE A CA 1
ATOM 962 C C . PHE A 1 124 ? 10.825 -1.418 -1.507 1.00 95.69 124 PHE A C 1
ATOM 964 O O . PHE A 1 124 ? 11.466 -1.165 -2.524 1.00 95.69 124 PHE A O 1
ATOM 971 N N . MET A 1 125 ? 11.413 -1.788 -0.367 1.00 95.38 125 MET A N 1
ATOM 972 C CA . MET A 1 125 ? 12.859 -1.985 -0.236 1.00 95.38 125 MET A CA 1
ATOM 973 C C . MET A 1 125 ? 13.361 -3.123 -1.137 1.00 95.38 125 MET A C 1
ATOM 975 O O . MET A 1 125 ? 14.356 -2.964 -1.840 1.00 95.38 125 MET A O 1
ATOM 979 N N . VAL A 1 126 ? 12.642 -4.249 -1.194 1.00 95.88 126 VAL A N 1
ATOM 980 C CA . VAL A 1 126 ? 12.961 -5.358 -2.110 1.00 95.88 126 VAL A CA 1
ATOM 981 C C . VAL A 1 126 ? 12.833 -4.909 -3.568 1.00 95.88 126 VAL A C 1
ATOM 983 O O . VAL A 1 126 ? 13.731 -5.163 -4.371 1.00 95.88 126 VAL A O 1
ATOM 986 N N . LYS A 1 127 ? 11.772 -4.168 -3.918 1.00 92.75 127 LYS A N 1
ATOM 987 C CA . LYS A 1 127 ? 11.640 -3.553 -5.251 1.00 92.75 127 LYS A CA 1
ATOM 988 C C . LYS A 1 127 ? 12.791 -2.602 -5.553 1.00 92.75 127 LYS A C 1
ATOM 990 O O . LYS A 1 127 ? 13.252 -2.585 -6.687 1.00 92.75 127 LYS A O 1
ATOM 995 N N . ALA A 1 128 ? 13.272 -1.852 -4.566 1.00 91.25 128 ALA A N 1
ATOM 996 C CA . ALA A 1 128 ? 14.435 -0.990 -4.712 1.00 91.25 128 ALA A CA 1
ATOM 997 C C . ALA A 1 128 ? 15.721 -1.790 -4.933 1.00 91.25 128 ALA A C 1
ATOM 999 O O . ALA A 1 128 ? 16.523 -1.390 -5.761 1.00 91.25 128 ALA A O 1
ATOM 1000 N N . GLY A 1 129 ? 15.893 -2.949 -4.297 1.00 89.69 129 GLY A N 1
ATOM 1001 C CA . GLY A 1 129 ? 17.015 -3.846 -4.594 1.00 89.69 129 GLY A CA 1
ATOM 1002 C C . GLY A 1 129 ? 16.977 -4.418 -6.017 1.00 89.69 129 GLY A C 1
ATOM 1003 O O . GLY A 1 129 ? 18.022 -4.624 -6.624 1.00 89.69 129 GLY A O 1
ATOM 1004 N N . ILE A 1 130 ? 15.778 -4.642 -6.565 1.00 90.69 130 ILE A N 1
ATOM 1005 C CA . ILE A 1 130 ? 15.590 -5.154 -7.931 1.00 90.69 130 ILE A CA 1
ATOM 1006 C C . ILE A 1 130 ? 15.741 -4.037 -8.970 1.00 90.69 130 ILE A C 1
ATOM 1008 O O . ILE A 1 130 ? 16.378 -4.227 -9.998 1.00 90.69 130 ILE A O 1
ATOM 1012 N N . LEU A 1 131 ? 15.113 -2.885 -8.737 1.00 87.69 131 LEU A N 1
ATOM 1013 C CA . LEU A 1 131 ? 14.973 -1.813 -9.723 1.00 87.69 131 LEU A CA 1
ATOM 1014 C C . LEU A 1 131 ? 15.994 -0.686 -9.534 1.00 87.69 131 LEU A C 1
ATOM 1016 O O . LEU A 1 131 ? 16.269 0.023 -10.497 1.00 87.69 131 LEU A O 1
ATOM 1020 N N . SER A 1 132 ? 16.575 -0.533 -8.348 1.00 79.81 132 SER A N 1
ATOM 1021 C CA . SER A 1 132 ? 17.466 0.561 -7.936 1.00 79.81 132 SER A CA 1
ATOM 1022 C C . SER A 1 132 ? 16.841 1.963 -8.016 1.00 79.81 132 SER A C 1
ATOM 1024 O O . SER A 1 132 ? 15.741 2.181 -8.534 1.00 79.81 132 SER A O 1
ATOM 1026 N N . GLY A 1 133 ? 17.550 2.952 -7.475 1.00 81.38 133 GLY A N 1
ATOM 1027 C CA . GLY A 1 133 ? 17.249 4.368 -7.643 1.00 81.38 133 GLY A CA 1
ATOM 1028 C C . GLY A 1 133 ? 16.107 4.865 -6.759 1.00 81.38 133 GLY A C 1
ATOM 1029 O O . GLY A 1 133 ? 16.125 4.732 -5.536 1.00 81.38 133 GLY A O 1
ATOM 1030 N N . PHE A 1 134 ? 15.101 5.471 -7.394 1.00 84.38 134 PHE A N 1
ATOM 1031 C CA . PHE A 1 134 ? 14.047 6.241 -6.721 1.00 84.38 134 PHE A CA 1
ATOM 1032 C C . PHE A 1 134 ? 13.188 5.424 -5.736 1.00 84.38 134 PHE A C 1
ATOM 1034 O O . PHE A 1 134 ? 12.601 5.986 -4.814 1.00 84.38 134 PHE A O 1
ATOM 1041 N N . TYR A 1 135 ? 13.145 4.097 -5.880 1.00 88.88 135 TYR A N 1
ATOM 1042 C CA . TYR A 1 135 ? 12.363 3.220 -5.004 1.00 88.88 135 TYR A CA 1
ATOM 1043 C C . TYR A 1 135 ? 12.843 3.204 -3.553 1.00 88.88 135 TYR A C 1
ATOM 1045 O O . TYR A 1 135 ? 12.029 2.934 -2.676 1.00 88.88 135 TYR A O 1
ATOM 1053 N N . TYR A 1 136 ? 14.110 3.533 -3.272 1.00 91.88 136 TYR A N 1
ATOM 1054 C CA . TYR A 1 136 ? 14.583 3.660 -1.888 1.00 91.88 136 TYR A CA 1
ATOM 1055 C C . TYR A 1 136 ? 13.876 4.803 -1.149 1.00 91.88 136 TYR A C 1
ATOM 1057 O O . TYR A 1 136 ? 13.480 4.640 0.003 1.00 91.88 136 TYR A O 1
ATOM 1065 N N . PHE A 1 137 ? 13.628 5.929 -1.827 1.00 93.69 137 PHE A N 1
ATOM 1066 C CA . PHE A 1 137 ? 12.854 7.035 -1.256 1.00 93.69 137 PHE A CA 1
ATOM 1067 C C . PHE A 1 137 ? 11.388 6.657 -1.054 1.00 93.69 137 PHE A C 1
ATOM 1069 O O . PHE A 1 137 ? 10.779 7.054 -0.067 1.00 93.69 137 PHE A O 1
ATOM 1076 N N . GLN A 1 138 ? 10.826 5.849 -1.953 1.00 95.19 138 GLN A N 1
ATOM 1077 C CA . GLN A 1 138 ? 9.459 5.351 -1.807 1.00 95.19 138 GLN A CA 1
ATOM 1078 C C . GLN A 1 138 ? 9.333 4.356 -0.652 1.00 95.19 138 GLN A C 1
ATOM 1080 O O . GLN A 1 138 ? 8.376 4.432 0.111 1.00 95.19 138 GLN A O 1
ATOM 1085 N N . ALA A 1 139 ? 10.320 3.474 -0.471 1.00 96.62 139 ALA A N 1
ATOM 1086 C CA . ALA A 1 139 ? 10.394 2.597 0.692 1.00 96.62 139 ALA A CA 1
ATOM 1087 C C . ALA A 1 139 ? 10.440 3.415 1.987 1.00 96.62 139 ALA A C 1
ATOM 1089 O O . ALA A 1 139 ? 9.646 3.170 2.892 1.00 96.62 139 ALA A O 1
ATOM 1090 N N . ALA A 1 140 ? 11.298 4.438 2.041 1.00 96.81 140 ALA A N 1
ATOM 1091 C CA . ALA A 1 140 ? 11.365 5.351 3.177 1.00 96.81 140 ALA A CA 1
ATOM 1092 C C . ALA A 1 140 ? 10.028 6.071 3.415 1.00 96.81 140 ALA A C 1
ATOM 1094 O O . ALA A 1 140 ? 9.568 6.109 4.549 1.00 96.81 140 ALA A O 1
ATOM 1095 N N . ALA A 1 141 ? 9.365 6.576 2.371 1.00 98.00 141 ALA A N 1
ATOM 1096 C CA . ALA A 1 141 ? 8.066 7.238 2.496 1.00 98.00 141 ALA A CA 1
ATOM 1097 C C . ALA A 1 141 ? 6.992 6.307 3.083 1.00 98.00 141 ALA A C 1
ATOM 1099 O O . ALA A 1 141 ? 6.267 6.701 3.995 1.00 98.00 141 ALA A O 1
ATOM 1100 N N . VAL A 1 142 ? 6.921 5.059 2.608 1.00 98.12 142 VAL A N 1
ATOM 1101 C CA . VAL A 1 142 ? 5.972 4.059 3.121 1.00 98.12 142 VAL A CA 1
ATOM 1102 C C . VAL A 1 142 ? 6.291 3.676 4.571 1.00 98.12 142 VAL A C 1
ATOM 1104 O O . VAL A 1 142 ? 5.372 3.555 5.372 1.00 98.12 142 VAL A O 1
ATOM 1107 N N . ILE A 1 143 ? 7.569 3.546 4.943 1.00 98.25 143 ILE A N 1
ATOM 1108 C CA . ILE A 1 143 ? 7.979 3.283 6.335 1.00 98.25 143 ILE A CA 1
ATOM 1109 C C . ILE A 1 143 ? 7.639 4.478 7.232 1.00 98.25 143 ILE A C 1
ATOM 1111 O O . ILE A 1 143 ? 7.064 4.311 8.303 1.00 98.25 143 ILE A O 1
ATOM 1115 N N . LEU A 1 144 ? 7.940 5.700 6.796 1.00 98.38 144 LEU A N 1
ATOM 1116 C CA . LEU A 1 144 ? 7.657 6.913 7.563 1.00 98.38 144 LEU A CA 1
ATOM 1117 C C . LEU A 1 144 ? 6.154 7.152 7.748 1.00 98.38 144 LEU A C 1
ATOM 1119 O O . LEU A 1 144 ? 5.776 7.806 8.717 1.00 98.38 144 LEU A O 1
ATOM 1123 N N . ALA A 1 145 ? 5.295 6.570 6.900 1.00 98.38 145 ALA A N 1
ATOM 1124 C CA . ALA A 1 145 ? 3.843 6.596 7.078 1.00 98.38 145 ALA A CA 1
ATOM 1125 C C . ALA A 1 145 ? 3.379 5.945 8.396 1.00 98.38 145 ALA A C 1
ATOM 1127 O O . ALA A 1 145 ? 2.284 6.258 8.862 1.00 98.38 145 ALA A O 1
ATOM 1128 N N . ILE A 1 146 ? 4.212 5.118 9.044 1.00 98.38 146 ILE A N 1
ATOM 1129 C CA . ILE A 1 146 ? 3.937 4.578 10.385 1.00 98.38 146 ILE A CA 1
ATOM 1130 C C . ILE A 1 146 ? 3.638 5.708 11.380 1.00 98.38 146 ILE A C 1
ATOM 1132 O O . ILE A 1 146 ? 2.716 5.575 12.182 1.00 98.38 146 ILE A O 1
ATOM 1136 N N . LEU A 1 147 ? 4.366 6.830 11.314 1.00 98.38 147 LEU A N 1
ATOM 1137 C CA . LEU A 1 147 ? 4.194 7.955 12.241 1.00 98.38 147 LEU A CA 1
ATOM 1138 C C . LEU A 1 147 ? 2.788 8.583 12.151 1.00 98.38 147 LEU A C 1
ATOM 1140 O O . LEU A 1 147 ? 2.061 8.525 13.145 1.00 98.38 147 LEU A O 1
ATOM 1144 N N . PRO A 1 148 ? 2.332 9.113 10.995 1.00 98.31 148 PRO A N 1
ATOM 1145 C CA . PRO A 1 148 ? 0.989 9.675 10.890 1.00 98.31 148 PRO A CA 1
ATOM 1146 C C . PRO A 1 148 ? -0.110 8.622 11.070 1.00 98.31 148 PRO A C 1
ATOM 1148 O O . PRO A 1 148 ? -1.153 8.948 11.628 1.00 98.31 148 PRO A O 1
ATOM 1151 N N . MET A 1 149 ? 0.099 7.361 10.673 1.00 98.50 149 MET A N 1
ATOM 1152 C CA . MET A 1 149 ? -0.874 6.297 10.958 1.00 98.50 149 MET A CA 1
ATOM 1153 C C . MET A 1 149 ? -1.044 6.059 12.463 1.00 98.50 149 MET A C 1
ATOM 1155 O O . MET A 1 149 ? -2.155 5.809 12.917 1.00 98.50 149 MET A O 1
ATOM 1159 N N . THR A 1 150 ? 0.041 6.151 13.233 1.00 97.81 150 THR A N 1
ATOM 1160 C CA . THR A 1 150 ? 0.015 5.962 14.690 1.00 97.81 150 THR A CA 1
ATOM 1161 C C . THR A 1 150 ? -0.598 7.168 15.400 1.00 97.81 150 THR A C 1
ATOM 1163 O O . THR A 1 150 ? -1.354 6.998 16.350 1.00 97.81 150 THR A O 1
ATOM 1166 N N . TRP A 1 151 ? -0.318 8.388 14.933 1.00 98.25 151 TRP A N 1
ATOM 1167 C CA . TRP A 1 151 ? -0.901 9.611 15.500 1.00 98.25 151 TRP A CA 1
ATOM 1168 C C . TRP A 1 151 ? -2.374 9.811 15.134 1.00 98.25 151 TRP A C 1
ATOM 1170 O O . TRP A 1 151 ? -3.125 10.391 15.914 1.00 98.25 151 TRP A O 1
ATOM 1180 N N . PHE A 1 152 ? -2.808 9.302 13.979 1.00 97.62 152 PHE A N 1
ATOM 1181 C CA . PHE A 1 152 ? -4.183 9.418 13.490 1.00 97.62 152 PHE A CA 1
ATOM 1182 C C . PHE A 1 152 ? -4.775 8.036 13.160 1.00 97.62 152 PHE A C 1
ATOM 1184 O O . PHE A 1 152 ? -5.121 7.772 12.004 1.00 97.62 152 PHE A O 1
ATOM 1191 N N . PRO A 1 153 ? -4.948 7.147 14.160 1.00 96.19 153 PRO A N 1
ATOM 1192 C CA . PRO A 1 153 ? -5.325 5.746 13.940 1.00 96.19 153 PRO A CA 1
ATOM 1193 C C . PRO A 1 153 ? -6.673 5.594 13.226 1.00 96.19 153 PRO A C 1
ATOM 1195 O O . PRO A 1 153 ? -6.834 4.722 12.376 1.00 96.19 153 PRO A O 1
ATOM 1198 N N . ARG A 1 154 ? -7.608 6.520 13.474 1.00 96.81 154 ARG A N 1
ATOM 1199 C CA . ARG A 1 154 ? -8.919 6.587 12.808 1.00 96.81 154 ARG A CA 1
ATOM 1200 C C . ARG A 1 154 ? -8.830 6.762 11.281 1.00 96.81 154 ARG A C 1
ATOM 1202 O O . ARG A 1 154 ? -9.776 6.428 10.572 1.00 96.81 154 ARG A O 1
ATOM 1209 N N . PHE A 1 155 ? -7.717 7.298 10.781 1.00 98.12 155 PHE A N 1
ATOM 1210 C CA . PHE A 1 155 ? -7.456 7.511 9.355 1.00 98.12 155 PHE A CA 1
ATOM 1211 C C . PHE A 1 155 ? -6.283 6.670 8.837 1.00 98.12 155 PHE A C 1
ATOM 1213 O O . PHE A 1 155 ? -5.855 6.853 7.697 1.00 98.12 155 PHE A O 1
ATOM 1220 N N . ALA A 1 156 ? -5.748 5.748 9.645 1.00 98.19 156 ALA A N 1
ATOM 1221 C CA . ALA A 1 156 ? -4.546 4.994 9.307 1.00 98.19 156 ALA A CA 1
ATOM 1222 C C . ALA A 1 156 ? -4.646 4.227 7.973 1.00 98.19 156 ALA A C 1
ATOM 1224 O O . ALA A 1 156 ? -3.711 4.354 7.175 1.00 98.19 156 ALA A O 1
ATOM 1225 N N . PRO A 1 157 ? -5.745 3.501 7.655 1.00 98.19 157 PRO A N 1
ATOM 1226 C CA . PRO A 1 157 ? -5.889 2.874 6.343 1.00 98.19 157 PRO A CA 1
ATOM 1227 C C . PRO A 1 157 ? -5.770 3.887 5.200 1.00 98.19 157 PRO A C 1
ATOM 1229 O O . PRO A 1 157 ? -4.991 3.674 4.272 1.00 98.19 157 PRO A O 1
ATOM 1232 N N . LEU A 1 158 ? -6.484 5.015 5.288 1.00 98.38 158 LEU A N 1
ATOM 1233 C CA . LEU A 1 158 ? -6.467 6.044 4.248 1.00 98.38 158 LEU A CA 1
ATOM 1234 C C . LEU A 1 158 ? -5.083 6.688 4.097 1.00 98.38 158 LEU A C 1
ATOM 1236 O O . LEU A 1 158 ? -4.625 6.867 2.971 1.00 98.38 158 LEU A O 1
ATOM 1240 N N . ILE A 1 159 ? -4.399 6.989 5.204 1.00 98.62 159 ILE A N 1
ATOM 1241 C CA . ILE A 1 159 ? -3.039 7.551 5.195 1.00 98.62 159 ILE A CA 1
ATOM 1242 C C . ILE A 1 159 ? -2.083 6.613 4.452 1.00 98.62 159 ILE A C 1
ATOM 1244 O O . ILE A 1 159 ? -1.383 7.054 3.538 1.00 98.62 159 ILE A O 1
ATOM 1248 N N . PHE A 1 160 ? -2.092 5.318 4.785 1.00 98.50 160 PHE A N 1
ATOM 1249 C CA . PHE A 1 160 ? -1.289 4.328 4.067 1.00 98.50 160 PHE A CA 1
ATOM 1250 C C . PHE A 1 160 ? -1.640 4.296 2.575 1.00 98.50 160 PHE A C 1
ATOM 1252 O O . PHE A 1 160 ? -0.749 4.376 1.726 1.00 98.50 160 PHE A O 1
ATOM 1259 N N . GLY A 1 161 ? -2.937 4.223 2.258 1.00 98.19 161 GLY A N 1
ATOM 1260 C CA . GLY A 1 161 ? -3.441 4.202 0.888 1.00 98.19 161 GLY A CA 1
ATOM 1261 C C . GLY A 1 161 ? -2.950 5.391 0.067 1.00 98.19 161 GLY A C 1
ATOM 1262 O O . GLY A 1 161 ? -2.471 5.198 -1.046 1.00 98.19 161 GLY A O 1
ATOM 1263 N N . MET A 1 162 ? -2.991 6.599 0.631 1.00 98.62 162 MET A N 1
ATOM 1264 C CA . MET A 1 162 ? -2.523 7.831 -0.011 1.00 98.62 162 MET A CA 1
ATOM 1265 C C . MET A 1 162 ? -1.015 7.814 -0.271 1.00 98.62 162 MET A C 1
ATOM 1267 O O . MET A 1 162 ? -0.587 8.093 -1.392 1.00 98.62 162 MET A O 1
ATOM 1271 N N . VAL A 1 163 ? -0.203 7.456 0.729 1.00 98.50 163 VAL A N 1
ATOM 1272 C CA . VAL A 1 163 ? 1.264 7.415 0.588 1.00 98.50 163 VAL A CA 1
ATOM 1273 C C . VAL A 1 163 ? 1.681 6.366 -0.444 1.00 98.50 163 VAL A C 1
ATOM 1275 O O . VAL A 1 163 ? 2.471 6.655 -1.349 1.00 98.50 163 VAL A O 1
ATOM 1278 N N . ALA A 1 164 ? 1.122 5.158 -0.356 1.00 98.00 164 ALA A N 1
ATOM 1279 C CA . ALA A 1 164 ? 1.413 4.086 -1.300 1.00 98.00 164 ALA A CA 1
ATOM 1280 C C . ALA A 1 164 ? 0.930 4.438 -2.718 1.00 98.00 164 ALA A C 1
ATOM 1282 O O . ALA A 1 164 ? 1.683 4.273 -3.681 1.00 98.00 164 ALA A O 1
ATOM 1283 N N . ALA A 1 165 ? -0.286 4.979 -2.859 1.00 98.31 165 ALA A N 1
ATOM 1284 C CA . ALA A 1 165 ? -0.825 5.416 -4.145 1.00 98.31 165 ALA A CA 1
ATOM 1285 C C . ALA A 1 165 ? 0.039 6.508 -4.779 1.00 98.31 165 ALA A C 1
ATOM 1287 O O . ALA A 1 165 ? 0.348 6.406 -5.964 1.00 98.31 165 ALA A O 1
ATOM 1288 N N . ALA A 1 166 ? 0.495 7.498 -4.007 1.00 98.25 166 ALA A N 1
ATOM 1289 C CA . ALA A 1 166 ? 1.396 8.536 -4.501 1.00 98.25 166 ALA A CA 1
ATOM 1290 C C . ALA A 1 166 ? 2.706 7.939 -5.041 1.00 98.25 166 ALA A C 1
ATOM 1292 O O . ALA A 1 166 ? 3.143 8.305 -6.133 1.00 98.25 166 ALA A O 1
ATOM 1293 N N . CYS A 1 167 ? 3.295 6.964 -4.339 1.00 96.81 167 CYS A N 1
ATOM 1294 C CA . CYS A 1 167 ? 4.501 6.276 -4.807 1.00 96.81 167 CYS A CA 1
ATOM 1295 C C . CYS A 1 167 ? 4.275 5.578 -6.160 1.00 96.81 167 CYS A C 1
ATOM 1297 O O . CYS A 1 167 ? 5.037 5.788 -7.109 1.00 96.81 167 CYS A O 1
ATOM 1299 N N . PHE A 1 168 ? 3.207 4.785 -6.286 1.00 95.62 168 PHE A N 1
ATOM 1300 C CA . PHE A 1 168 ? 2.883 4.114 -7.550 1.00 95.62 168 PHE A CA 1
ATOM 1301 C C . PHE A 1 168 ? 2.520 5.098 -8.665 1.00 95.62 168 PHE A C 1
ATOM 1303 O O . PHE A 1 168 ? 2.939 4.898 -9.805 1.00 95.62 168 PHE A O 1
ATOM 1310 N N . PHE A 1 169 ? 1.795 6.171 -8.352 1.00 96.88 169 PHE A N 1
ATOM 1311 C CA . PHE A 1 169 ? 1.368 7.166 -9.328 1.00 96.88 169 PHE A CA 1
ATOM 1312 C C . PHE A 1 169 ? 2.548 7.953 -9.898 1.00 96.88 169 PHE A C 1
ATOM 1314 O O . PHE A 1 169 ? 2.688 8.035 -11.116 1.00 96.88 169 PHE A O 1
ATOM 1321 N N . VAL A 1 170 ? 3.430 8.482 -9.041 1.00 94.75 170 VAL A N 1
ATOM 1322 C CA . VAL A 1 170 ? 4.609 9.260 -9.467 1.00 94.75 170 VAL A CA 1
ATOM 1323 C C . VAL A 1 170 ? 5.496 8.427 -10.384 1.00 94.75 170 VAL A C 1
ATOM 1325 O O . VAL A 1 170 ? 5.888 8.874 -11.464 1.00 94.75 170 VAL A O 1
ATOM 1328 N N . THR A 1 171 ? 5.773 7.186 -9.990 1.00 92.00 171 THR A N 1
ATOM 1329 C CA . THR A 1 171 ? 6.553 6.267 -10.814 1.00 92.00 171 THR A CA 1
ATOM 1330 C C . THR A 1 171 ? 5.815 5.920 -12.106 1.00 92.00 171 THR A C 1
ATOM 1332 O O . THR A 1 171 ? 6.399 5.983 -13.189 1.00 92.00 171 THR A O 1
ATOM 1335 N N . GLY A 1 172 ? 4.527 5.591 -12.016 1.00 93.12 172 GLY A N 1
ATOM 1336 C CA . GLY A 1 172 ? 3.706 5.231 -13.165 1.00 93.12 172 GLY A CA 1
ATOM 1337 C C . GLY A 1 172 ? 3.659 6.335 -14.219 1.00 93.12 172 GLY A C 1
ATOM 1338 O O . GLY A 1 172 ? 3.915 6.085 -15.399 1.00 93.12 172 GLY A O 1
ATOM 1339 N N . LEU A 1 173 ? 3.433 7.575 -13.783 1.00 93.81 173 LEU A N 1
ATOM 1340 C CA . LEU A 1 173 ? 3.413 8.758 -14.636 1.00 93.81 173 LEU A CA 1
ATOM 1341 C C . LEU A 1 173 ? 4.779 9.013 -15.277 1.00 93.81 173 LEU A C 1
ATOM 1343 O O . LEU A 1 173 ? 4.853 9.174 -16.495 1.00 93.81 173 LEU A O 1
ATOM 1347 N N . LYS A 1 174 ? 5.864 8.975 -14.492 1.00 91.75 174 LYS A N 1
ATOM 1348 C CA . LYS A 1 174 ? 7.233 9.168 -14.996 1.00 91.75 174 LYS A CA 1
ATOM 1349 C C . LYS A 1 174 ? 7.545 8.231 -16.165 1.00 91.75 174 LYS A C 1
ATOM 1351 O O . LYS A 1 174 ? 8.025 8.684 -17.204 1.00 91.75 174 LYS A O 1
ATOM 1356 N N . TYR A 1 175 ? 7.279 6.935 -16.010 1.00 90.44 175 TYR A N 1
ATOM 1357 C CA . TYR A 1 175 ? 7.632 5.950 -17.036 1.00 90.44 175 TYR A CA 1
ATOM 1358 C C . TYR A 1 175 ? 6.624 5.874 -18.185 1.00 90.44 175 TYR A C 1
ATOM 1360 O O . TYR A 1 175 ? 7.031 5.600 -19.313 1.00 90.44 175 TYR A O 1
ATOM 1368 N N . ARG A 1 176 ? 5.349 6.216 -17.954 1.00 90.44 176 ARG A N 1
ATOM 1369 C CA . ARG A 1 176 ? 4.376 6.414 -19.038 1.00 90.44 176 ARG A CA 1
ATOM 1370 C C . ARG A 1 176 ? 4.793 7.566 -19.954 1.00 90.44 176 ARG A C 1
ATOM 1372 O O . ARG A 1 176 ? 4.833 7.386 -21.167 1.00 90.44 176 ARG A O 1
ATOM 1379 N N . LEU A 1 177 ? 5.148 8.719 -19.384 1.00 90.50 177 LEU A N 1
ATOM 1380 C CA . LEU A 1 177 ? 5.595 9.885 -20.154 1.00 90.50 177 LEU A CA 1
ATOM 1381 C C . LEU A 1 177 ? 6.905 9.603 -20.899 1.00 90.50 177 LEU A C 1
ATOM 1383 O O . LEU A 1 177 ? 7.073 10.027 -22.039 1.00 90.50 177 LEU A O 1
ATOM 1387 N N . ARG A 1 178 ? 7.833 8.858 -20.283 1.00 89.12 178 ARG A N 1
ATOM 1388 C CA . ARG A 1 178 ? 9.082 8.447 -20.940 1.00 89.12 178 ARG A CA 1
ATOM 1389 C C . ARG A 1 178 ? 8.829 7.557 -22.157 1.00 89.12 178 ARG A C 1
ATOM 1391 O O . ARG A 1 178 ? 9.475 7.757 -23.179 1.00 89.12 178 ARG A O 1
ATOM 1398 N N . ARG A 1 179 ? 7.892 6.611 -22.053 1.00 86.62 179 ARG A N 1
ATOM 1399 C CA . ARG A 1 179 ? 7.494 5.745 -23.168 1.00 86.62 179 ARG A CA 1
ATOM 1400 C C . ARG A 1 179 ? 6.867 6.544 -24.311 1.00 86.62 179 ARG A C 1
ATOM 1402 O O . ARG A 1 179 ? 7.290 6.382 -25.445 1.00 86.62 179 ARG A O 1
ATOM 1409 N N . GLN A 1 180 ? 5.943 7.456 -24.0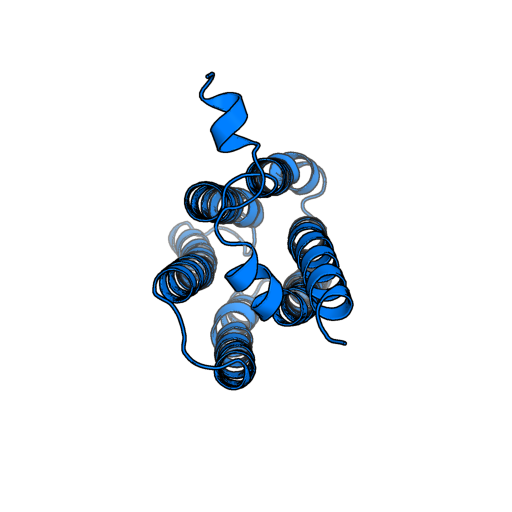04 1.00 87.25 180 GLN A N 1
ATOM 1410 C CA . GLN A 1 180 ? 5.294 8.306 -25.013 1.00 87.25 180 GLN A CA 1
ATOM 1411 C C . GLN A 1 180 ? 6.283 9.182 -25.790 1.00 87.25 180 GLN A C 1
ATOM 1413 O O . GLN A 1 180 ? 6.074 9.436 -26.962 1.00 87.25 180 GLN A O 1
ATOM 1418 N N . ARG A 1 181 ? 7.384 9.618 -25.166 1.00 87.56 181 ARG A N 1
ATOM 1419 C CA . ARG A 1 181 ? 8.446 10.373 -25.858 1.00 87.56 181 ARG A CA 1
ATOM 1420 C C . ARG A 1 181 ? 9.298 9.524 -26.810 1.00 87.56 181 ARG A C 1
ATOM 1422 O O . ARG A 1 181 ? 10.056 10.092 -27.586 1.00 87.56 181 ARG A O 1
ATOM 1429 N N . LYS A 1 182 ? 9.252 8.194 -26.690 1.00 82.12 182 LYS A N 1
ATOM 1430 C CA . LYS A 1 182 ? 9.989 7.252 -27.546 1.00 82.12 182 LYS A CA 1
ATOM 1431 C C . LYS A 1 182 ? 9.137 6.694 -28.686 1.00 82.12 182 LYS A C 1
ATOM 1433 O O . LYS A 1 182 ? 9.705 6.152 -29.628 1.00 82.12 182 LYS A O 1
ATOM 1438 N N . GLU A 1 183 ? 7.814 6.760 -28.566 1.00 71.00 183 GLU A N 1
ATOM 1439 C CA . GLU A 1 183 ? 6.885 6.385 -29.630 1.00 71.00 183 GLU A CA 1
ATOM 1440 C C . GLU A 1 183 ? 6.837 7.562 -30.637 1.00 71.00 183 GLU A C 1
ATOM 1442 O O . GLU A 1 183 ? 6.555 8.680 -30.203 1.00 71.00 183 GLU A O 1
ATOM 1447 N N . PRO A 1 184 ? 7.225 7.358 -31.914 1.00 56.69 184 PRO A N 1
ATOM 1448 C CA . PRO A 1 184 ? 7.261 8.410 -32.935 1.00 56.69 184 PRO A CA 1
ATOM 1449 C C . PRO A 1 184 ? 5.871 8.877 -33.380 1.00 56.69 184 PRO A C 1
ATOM 1451 O O . PRO A 1 184 ? 4.919 8.064 -33.319 1.00 56.69 184 PRO A O 1
#